Protein AF-A0A955ZBT9-F1 (afdb_monomer_lite)

Radius of gyration: 30.95 Å; chains: 1; bounding box: 68×54×122 Å

Sequence (240 aa):
MKRAGARRLRCALGLALTLAAGLSCGAPPKPAAPEPPLTPLHLEPACSLAPSAKLEWLVDARPRAIAQTPELVPAIAMLVSEDRFRAHASAHGGVDLRQVQDLCVARYAESTLVVAHTPVDPRKIEEAFATRASNVEGRAVDVPNPPVLRMWGDVHGTREQIVVFGRDAVAMEQGRFGVLRASQAFALGKLKRAAPALRGRALAGVVERLGEAPLRVLAPGPFEGEAAKGLGGLLGASTA

pLDDT: mean 85.8, std 17.89, range [35.53, 98.75]

Foldseek 3Di:
DDDDDDDDDDDDPDPPDDDPPPDDPDDDPDPDDPDPDAQAFDPPPVLQLFFQPQWFKKKKAQLLVQCPPPVCVVVVCVVAPPVNQVVVCQLQLRDRSNQFRMWMWIDGPFKIKIKTFHFGDPVSRVVSCVVQAPDWPDKDQPDVHLTWIKTWHHGPNWTKIKTDDRRGMIMMMTGDDDRVVSSVCSRSVNCVPTGRNCCDPQNVVVCVVVDDDNIDMDGRDDQDDVSCVPPVVVVVVVVD

Secondary structure (DSSP, 8-state):
----------------S--------PPPPPPPPPPPPPPP----SGGGSSBSTTEEEEEEE-HHHHHT-GGGHHHHHHHS-HHHHHHHHHHTTT--TTT-SEEEEEEETTEEEEEEES---HHHHHHHHHHHEEEEEEEEEEEETTEEEEEEEEETTEEEEEEEETTTEEEEEEESTTHHHHHHHHHTT--TTSPBGGGSTTTHHHHHHH-S-SEEEE--S---THHIIIIIHHHHHH--

Structure (mmCIF, N/CA/C/O backbone):
data_AF-A0A955ZBT9-F1
#
_entry.id   AF-A0A955ZBT9-F1
#
loop_
_atom_site.group_PDB
_atom_site.id
_atom_site.type_symbol
_atom_site.label_atom_id
_atom_site.label_alt_id
_atom_site.label_comp_id
_atom_site.label_asym_id
_atom_site.label_entity_id
_atom_site.label_seq_id
_atom_site.pdbx_PDB_ins_code
_atom_site.Cartn_x
_atom_site.Cartn_y
_atom_site.Cartn_z
_atom_site.occupancy
_atom_site.B_iso_or_equiv
_atom_site.auth_seq_id
_atom_site.auth_comp_id
_atom_site.auth_asym_id
_atom_site.auth_atom_id
_atom_site.pdbx_PDB_model_num
ATOM 1 N N . MET A 1 1 ? 39.509 -10.671 -95.493 1.00 41.69 1 MET A N 1
ATOM 2 C CA . MET A 1 1 ? 40.461 -11.164 -94.465 1.00 41.69 1 MET A CA 1
ATOM 3 C C . MET A 1 1 ? 39.637 -11.576 -93.249 1.00 41.69 1 MET A C 1
ATOM 5 O O . MET A 1 1 ? 38.910 -10.742 -92.745 1.00 41.69 1 MET A O 1
ATOM 9 N N . LYS A 1 2 ? 39.437 -12.888 -93.033 1.00 40.59 2 LYS A N 1
ATOM 10 C CA . LYS A 1 2 ? 40.116 -13.726 -92.007 1.00 40.59 2 LYS A CA 1
ATOM 11 C C . LYS A 1 2 ? 39.711 -13.304 -90.575 1.00 40.59 2 LYS A C 1
ATOM 13 O O . LYS A 1 2 ? 40.028 -12.192 -90.207 1.00 40.59 2 LYS A O 1
ATOM 18 N N . ARG A 1 3 ? 39.092 -14.103 -89.696 1.00 40.72 3 ARG A N 1
ATOM 19 C CA . ARG A 1 3 ? 38.772 -15.542 -89.625 1.00 40.72 3 ARG A CA 1
ATOM 20 C C . ARG A 1 3 ? 37.639 -15.736 -88.601 1.00 40.72 3 ARG A C 1
ATOM 22 O O . ARG A 1 3 ? 37.737 -15.221 -87.494 1.00 40.72 3 ARG A O 1
ATOM 29 N N . ALA A 1 4 ? 36.645 -16.549 -88.947 1.00 46.94 4 ALA A N 1
ATOM 30 C CA . ALA A 1 4 ? 35.876 -17.323 -87.978 1.00 46.94 4 ALA A CA 1
ATOM 31 C C . ALA A 1 4 ? 36.714 -18.542 -87.542 1.00 46.94 4 ALA A C 1
ATOM 33 O O . ALA A 1 4 ? 37.409 -19.139 -88.365 1.00 46.94 4 ALA A O 1
ATOM 34 N N . GLY A 1 5 ? 36.670 -18.900 -86.260 1.00 39.66 5 GLY A N 1
ATOM 35 C CA . GLY A 1 5 ? 37.345 -20.075 -85.701 1.00 39.66 5 GLY A CA 1
ATOM 36 C C . GLY A 1 5 ? 37.083 -20.149 -84.198 1.00 39.66 5 GLY A C 1
ATOM 37 O O . GLY A 1 5 ? 37.571 -19.325 -83.443 1.00 39.66 5 GLY A O 1
ATOM 38 N N . ALA A 1 6 ? 36.137 -20.981 -83.771 1.00 45.47 6 ALA A N 1
ATOM 39 C CA . ALA A 1 6 ? 36.398 -22.354 -83.339 1.00 45.47 6 ALA A CA 1
ATOM 40 C C . ALA A 1 6 ? 37.057 -22.425 -81.951 1.00 45.47 6 ALA A C 1
ATOM 42 O O . ALA A 1 6 ? 38.262 -22.241 -81.827 1.00 45.47 6 ALA A O 1
ATOM 43 N N . ARG A 1 7 ? 36.257 -22.779 -80.935 1.00 48.69 7 ARG A N 1
ATOM 44 C CA . ARG A 1 7 ? 36.526 -23.884 -79.988 1.00 48.69 7 ARG A CA 1
ATOM 45 C C . ARG A 1 7 ? 35.407 -23.981 -78.946 1.00 48.69 7 ARG A C 1
ATOM 47 O O . ARG A 1 7 ? 35.474 -23.426 -77.857 1.00 48.69 7 ARG A O 1
ATOM 54 N N . ARG A 1 8 ? 34.371 -24.739 -79.323 1.00 52.00 8 ARG A N 1
ATOM 55 C CA . ARG A 1 8 ? 33.643 -25.616 -78.395 1.00 52.00 8 ARG A CA 1
ATOM 56 C C . ARG A 1 8 ? 34.621 -26.694 -77.884 1.00 52.00 8 ARG A C 1
ATOM 58 O O . ARG A 1 8 ? 35.613 -26.958 -78.557 1.00 52.00 8 ARG A O 1
ATOM 65 N N . LEU A 1 9 ? 34.281 -27.328 -76.760 1.00 54.06 9 LEU A N 1
ATOM 66 C CA . LEU A 1 9 ? 35.010 -28.387 -76.033 1.00 54.06 9 LEU A CA 1
ATOM 67 C C . LEU A 1 9 ? 36.129 -27.919 -75.089 1.00 54.06 9 LEU A C 1
ATOM 69 O O . LEU A 1 9 ? 37.310 -28.004 -75.412 1.00 54.06 9 LEU A O 1
ATOM 73 N N . ARG A 1 10 ? 35.737 -27.563 -73.861 1.00 45.41 10 ARG A N 1
ATOM 74 C CA . ARG A 1 10 ? 36.382 -28.040 -72.622 1.00 45.41 10 ARG A CA 1
ATOM 75 C C . ARG A 1 10 ? 35.256 -28.318 -71.618 1.00 45.41 10 ARG A C 1
ATOM 77 O O . ARG A 1 10 ? 34.597 -27.391 -71.172 1.00 45.41 10 ARG A O 1
ATOM 84 N N . CYS A 1 11 ? 34.816 -29.577 -71.547 1.00 42.66 11 CYS A N 1
ATOM 85 C CA . CYS A 1 11 ? 35.004 -30.428 -70.361 1.00 42.66 11 CYS A CA 1
ATOM 86 C C . CYS A 1 11 ? 34.495 -29.707 -69.098 1.00 42.66 11 CYS A C 1
ATOM 88 O O . CYS A 1 11 ? 35.254 -28.988 -68.468 1.00 42.66 11 CYS A O 1
ATOM 90 N N . ALA A 1 12 ? 33.207 -29.730 -68.744 1.00 48.34 12 ALA A N 1
ATOM 91 C CA . ALA A 1 12 ? 32.424 -30.921 -68.393 1.00 48.34 12 ALA A CA 1
ATOM 92 C C . ALA A 1 12 ? 33.210 -31.900 -67.500 1.00 48.34 12 ALA A C 1
ATOM 94 O O . ALA A 1 12 ? 33.328 -33.070 -67.833 1.00 48.34 12 ALA A O 1
ATOM 95 N N . LEU A 1 13 ? 33.800 -31.409 -66.405 1.00 51.66 13 LEU A N 1
ATOM 96 C CA . LEU A 1 13 ? 34.208 -32.227 -65.259 1.00 51.66 13 LEU A CA 1
ATOM 97 C C . LEU A 1 13 ? 34.432 -31.305 -64.047 1.00 51.66 13 LEU A C 1
ATOM 99 O O . LEU A 1 13 ? 35.476 -30.677 -63.912 1.00 51.66 13 LEU A O 1
ATOM 103 N N . GLY A 1 14 ? 33.417 -31.152 -63.202 1.00 45.62 14 GLY A N 1
ATOM 104 C CA . GLY A 1 14 ? 33.514 -30.315 -62.000 1.00 45.62 14 GLY A CA 1
ATOM 105 C C . GLY A 1 14 ? 32.206 -30.189 -61.226 1.00 45.62 14 GLY A C 1
ATOM 106 O O . GLY A 1 14 ? 31.972 -29.168 -60.593 1.00 45.62 14 GLY A O 1
ATOM 107 N N . LEU A 1 15 ? 31.326 -31.191 -61.321 1.00 47.75 15 LEU A N 1
ATOM 108 C CA . LEU A 1 15 ? 30.018 -31.198 -60.666 1.00 47.75 15 LEU A CA 1
ATOM 109 C C . LEU A 1 15 ? 29.836 -32.499 -59.879 1.00 47.75 15 LEU A C 1
ATOM 111 O O . LEU A 1 15 ? 28.958 -33.301 -60.168 1.00 47.75 15 LEU A O 1
ATOM 115 N N . ALA A 1 16 ? 30.738 -32.752 -58.936 1.00 49.88 16 ALA A N 1
ATOM 116 C CA . ALA A 1 16 ? 30.622 -33.870 -58.007 1.00 49.88 16 ALA A CA 1
ATOM 117 C C . ALA A 1 16 ? 31.538 -33.639 -56.802 1.00 49.88 16 ALA A C 1
ATOM 119 O O . ALA A 1 16 ? 32.571 -34.286 -56.729 1.00 49.88 16 ALA A O 1
ATOM 120 N N . LEU A 1 17 ? 31.213 -32.698 -55.899 1.00 49.00 17 LEU A N 1
ATOM 121 C CA . LEU A 1 17 ? 31.710 -32.748 -54.509 1.00 49.00 17 LEU A CA 1
ATOM 122 C C . LEU A 1 17 ? 31.038 -31.742 -53.539 1.00 49.00 17 LEU A C 1
ATOM 124 O O . LEU A 1 17 ? 31.721 -31.086 -52.765 1.00 49.00 17 LEU A O 1
ATOM 128 N N . THR A 1 18 ? 29.709 -31.590 -53.530 1.00 51.72 18 THR A N 1
ATOM 129 C CA . THR A 1 18 ? 29.026 -30.760 -52.503 1.00 51.72 18 THR A CA 1
ATOM 130 C C . THR A 1 18 ? 27.660 -31.321 -52.083 1.00 51.72 18 THR A C 1
ATOM 132 O O . THR A 1 18 ? 26.683 -30.593 -51.961 1.00 51.72 18 THR A O 1
ATOM 135 N N . LEU A 1 19 ? 27.571 -32.634 -51.839 1.00 49.06 19 LEU A N 1
ATOM 136 C CA . LEU A 1 19 ? 26.363 -33.272 -51.283 1.00 49.06 19 LEU A CA 1
ATOM 137 C C . LEU A 1 19 ? 26.692 -34.279 -50.163 1.00 49.06 19 LEU A C 1
ATOM 139 O O . LEU A 1 19 ? 26.207 -35.403 -50.147 1.00 49.06 19 LEU A O 1
ATOM 143 N N . ALA A 1 20 ? 27.541 -33.879 -49.212 1.00 50.19 20 ALA A N 1
ATOM 144 C CA . ALA A 1 20 ? 27.867 -34.691 -48.032 1.00 50.19 20 ALA A CA 1
ATOM 145 C C . ALA A 1 20 ? 28.031 -33.850 -46.748 1.00 50.19 20 ALA A C 1
ATOM 147 O O . ALA A 1 20 ? 28.947 -34.072 -45.966 1.00 50.19 20 ALA A O 1
ATOM 148 N N . ALA A 1 21 ? 27.145 -32.874 -46.520 1.00 51.41 21 ALA A N 1
ATOM 149 C CA . ALA A 1 21 ? 27.106 -32.086 -45.276 1.00 51.41 21 ALA A CA 1
ATOM 150 C C . ALA A 1 21 ? 25.746 -32.186 -44.556 1.00 51.41 21 ALA A C 1
ATOM 152 O O . ALA A 1 21 ? 25.282 -31.227 -43.950 1.00 51.41 21 ALA A O 1
ATOM 153 N N . GLY A 1 22 ? 25.078 -33.339 -44.661 1.00 50.94 22 GLY A N 1
ATOM 154 C CA . GLY A 1 22 ? 23.688 -33.517 -44.232 1.00 50.94 22 GLY A CA 1
ATOM 155 C C . GLY A 1 22 ? 23.447 -34.661 -43.252 1.00 50.94 22 GLY A C 1
ATOM 156 O O . GLY A 1 22 ? 22.381 -35.250 -43.310 1.00 50.94 22 GLY A O 1
ATOM 157 N N . LEU A 1 23 ? 24.407 -35.017 -42.393 1.00 50.28 23 LEU A N 1
ATOM 158 C CA . LEU A 1 23 ? 24.198 -35.979 -41.297 1.00 50.28 23 LEU A CA 1
ATOM 159 C C . LEU A 1 23 ? 25.003 -35.553 -40.060 1.00 50.28 23 LEU A C 1
ATOM 161 O O . LEU A 1 23 ? 25.851 -36.282 -39.555 1.00 50.28 23 LEU A O 1
ATOM 165 N N . SER A 1 24 ? 24.762 -34.331 -39.579 1.00 46.91 24 SER A N 1
ATOM 166 C CA . SER A 1 24 ? 25.116 -33.996 -38.199 1.00 46.91 24 SER A CA 1
ATOM 167 C C . SER A 1 24 ? 24.035 -34.590 -37.303 1.00 46.91 24 SER A C 1
ATOM 169 O O . SER A 1 24 ? 22.897 -34.117 -37.304 1.00 46.91 24 SER A O 1
ATOM 171 N N . CYS A 1 25 ? 24.377 -35.659 -36.581 1.00 56.28 25 CYS A N 1
ATOM 172 C CA . CYS A 1 25 ? 23.603 -36.150 -35.446 1.00 56.28 25 CYS A CA 1
ATOM 173 C C . CYS A 1 25 ? 23.527 -35.037 -34.395 1.00 56.28 25 CYS A C 1
ATOM 175 O O . CYS A 1 25 ? 24.378 -34.935 -33.513 1.00 56.28 25 CYS A O 1
ATOM 177 N N . GLY A 1 26 ? 22.514 -34.179 -34.509 1.00 55.84 26 GLY A N 1
ATOM 178 C CA . GLY A 1 26 ? 22.142 -33.260 -33.447 1.00 55.84 26 GLY A CA 1
ATOM 179 C C . GLY A 1 26 ? 21.756 -34.084 -32.227 1.00 55.84 26 GLY A C 1
ATOM 180 O O . GLY A 1 26 ? 20.808 -34.868 -32.285 1.00 55.84 26 GLY A O 1
ATOM 181 N N . ALA A 1 27 ? 22.518 -33.941 -31.143 1.00 69.69 27 ALA A N 1
ATOM 182 C CA . ALA A 1 27 ? 22.150 -34.505 -29.855 1.00 69.69 27 ALA A CA 1
ATOM 183 C C . ALA A 1 27 ? 20.697 -34.105 -29.529 1.00 69.69 27 ALA A C 1
ATOM 185 O O . ALA A 1 27 ? 20.313 -32.964 -29.813 1.00 69.69 27 ALA A O 1
ATOM 186 N N . PRO A 1 28 ? 19.883 -35.016 -28.964 1.00 71.06 28 PRO A N 1
ATOM 187 C CA . PRO A 1 28 ? 18.515 -34.689 -28.592 1.00 71.06 28 PRO A CA 1
ATOM 188 C C . PRO A 1 28 ? 18.518 -33.438 -27.702 1.00 71.06 28 PRO A C 1
ATOM 190 O O . PRO A 1 28 ? 19.417 -33.302 -26.861 1.00 71.06 28 PRO A O 1
ATOM 193 N N . PRO A 1 29 ? 17.563 -32.506 -27.895 1.00 71.25 29 PRO A N 1
ATOM 194 C CA . PRO A 1 29 ? 17.506 -31.281 -27.115 1.00 71.25 29 PRO A CA 1
ATOM 195 C C . PRO A 1 29 ? 17.534 -31.648 -25.635 1.00 71.25 29 PRO A C 1
ATOM 197 O O . PRO A 1 29 ? 16.717 -32.443 -25.163 1.00 71.25 29 PRO A O 1
ATOM 200 N N . LYS A 1 30 ? 18.532 -31.113 -24.922 1.00 76.06 30 LYS A N 1
ATOM 201 C CA . LYS A 1 30 ? 18.690 -31.337 -23.487 1.00 76.06 30 LYS A CA 1
ATOM 202 C C . LYS A 1 30 ? 17.354 -30.982 -22.821 1.00 76.06 30 LYS A C 1
ATOM 204 O O . LYS A 1 30 ? 16.862 -29.881 -23.082 1.00 76.06 30 LYS A O 1
ATOM 209 N N . PRO A 1 31 ? 16.764 -31.877 -22.005 1.00 75.25 31 PRO A N 1
ATOM 210 C CA . PRO A 1 31 ? 15.520 -31.583 -21.310 1.00 75.25 31 PRO A CA 1
ATOM 211 C C . PRO A 1 31 ? 15.646 -30.238 -20.601 1.00 75.25 31 PRO A C 1
ATOM 213 O O . PRO A 1 31 ? 16.667 -29.985 -19.950 1.00 75.25 31 PRO A O 1
ATOM 216 N N . ALA A 1 32 ? 14.648 -29.367 -20.781 1.00 76.19 32 ALA A N 1
ATOM 217 C CA . ALA A 1 32 ? 14.606 -28.087 -20.090 1.00 76.19 32 ALA A CA 1
ATOM 218 C C . ALA A 1 32 ? 14.809 -28.343 -18.592 1.00 76.19 32 ALA A C 1
ATOM 220 O O . ALA A 1 32 ? 14.202 -29.257 -18.026 1.00 76.19 32 ALA A O 1
ATOM 221 N N . ALA A 1 33 ? 15.722 -27.591 -17.975 1.00 78.25 33 ALA A N 1
ATOM 222 C CA . ALA A 1 33 ? 15.949 -27.711 -16.544 1.00 78.25 33 ALA A CA 1
ATOM 223 C C . ALA A 1 33 ? 14.617 -27.467 -15.812 1.00 78.25 33 ALA A C 1
ATOM 225 O O . ALA A 1 33 ? 13.867 -26.581 -16.233 1.00 78.25 33 ALA A O 1
ATOM 226 N N . PRO A 1 34 ? 14.304 -28.243 -14.760 1.00 78.06 34 PRO A N 1
ATOM 227 C CA . PRO A 1 34 ? 13.082 -28.041 -13.996 1.00 78.06 34 PRO A CA 1
ATOM 228 C C . PRO A 1 34 ? 13.029 -26.599 -13.487 1.00 78.06 34 PRO A C 1
ATOM 230 O O . PRO A 1 34 ? 14.045 -26.057 -13.040 1.00 78.06 34 PRO A O 1
ATOM 233 N N . GLU A 1 35 ? 11.857 -25.973 -13.595 1.00 76.75 35 GLU A N 1
ATOM 234 C CA . GLU A 1 35 ? 11.671 -24.597 -13.145 1.00 76.75 35 GLU A CA 1
ATOM 235 C C . GLU A 1 35 ? 12.038 -24.470 -11.655 1.00 76.75 35 GLU A C 1
ATOM 237 O O . GLU A 1 35 ? 11.713 -25.364 -10.863 1.00 76.75 35 GLU A O 1
ATOM 242 N N . PRO A 1 36 ? 12.726 -23.386 -11.246 1.00 79.69 36 PRO A N 1
ATOM 243 C CA . PRO A 1 36 ? 13.051 -23.162 -9.845 1.00 79.69 36 PRO A CA 1
ATOM 244 C C . PRO A 1 36 ? 11.779 -23.163 -8.989 1.00 79.69 36 PRO A C 1
ATOM 246 O O . PRO A 1 36 ? 10.768 -22.596 -9.416 1.00 79.69 36 PRO A O 1
ATOM 249 N N . PRO A 1 37 ? 11.819 -23.736 -7.773 1.00 82.69 37 PRO A N 1
ATOM 250 C CA . PRO A 1 37 ? 10.657 -23.766 -6.900 1.00 82.69 37 PRO A CA 1
ATOM 251 C C . PRO A 1 37 ? 10.174 -22.348 -6.583 1.00 82.69 37 PRO A C 1
ATOM 253 O O . PRO A 1 37 ? 10.971 -21.417 -6.432 1.00 82.69 37 PRO A O 1
ATOM 256 N N . LEU A 1 38 ? 8.855 -22.198 -6.466 1.00 86.94 38 LEU A N 1
ATOM 257 C CA . LEU A 1 38 ? 8.220 -20.938 -6.095 1.00 86.94 38 LEU A CA 1
ATOM 258 C C . LEU A 1 38 ? 8.697 -20.494 -4.709 1.00 86.94 38 LEU A C 1
ATOM 260 O O . LEU A 1 38 ? 8.628 -21.259 -3.746 1.00 86.94 38 LEU A O 1
ATOM 264 N N . THR A 1 39 ? 9.145 -19.244 -4.598 1.00 88.50 39 THR A N 1
ATOM 265 C CA . THR A 1 39 ? 9.393 -18.621 -3.292 1.00 88.50 39 THR A CA 1
ATOM 266 C C . THR A 1 39 ? 8.046 -18.280 -2.647 1.00 88.50 39 THR A C 1
ATOM 268 O O . THR A 1 39 ? 7.292 -17.508 -3.237 1.00 88.50 39 THR A O 1
ATOM 271 N N . PRO A 1 40 ? 7.712 -18.806 -1.455 1.00 91.75 40 PRO A N 1
ATOM 272 C CA . PRO A 1 40 ? 6.445 -18.484 -0.807 1.00 91.75 40 PRO A CA 1
ATOM 273 C C . PRO A 1 40 ? 6.318 -16.983 -0.519 1.00 91.75 40 PRO A C 1
ATOM 275 O O . PRO A 1 40 ? 7.267 -16.362 -0.032 1.00 91.75 40 PRO A O 1
ATOM 278 N N . LEU A 1 41 ? 5.141 -16.417 -0.798 1.00 95.81 41 LEU A N 1
ATOM 279 C CA . LEU A 1 41 ? 4.790 -15.043 -0.448 1.00 95.81 41 LEU A CA 1
ATOM 280 C C . LEU A 1 41 ? 3.704 -15.035 0.633 1.00 95.81 41 LEU A C 1
ATOM 282 O O . LEU A 1 41 ? 2.668 -15.678 0.495 1.00 95.81 41 LEU A O 1
ATOM 286 N N . HIS A 1 42 ? 3.939 -14.286 1.704 1.00 96.00 42 HIS A N 1
ATOM 287 C CA . HIS A 1 42 ? 3.011 -14.075 2.809 1.00 96.00 42 HIS A CA 1
ATOM 288 C C . HIS A 1 42 ? 2.284 -12.747 2.610 1.00 96.00 42 HIS A C 1
ATOM 290 O O . HIS A 1 42 ? 2.745 -11.721 3.098 1.00 96.00 42 HIS A O 1
ATOM 296 N N . LEU A 1 43 ? 1.199 -12.755 1.837 1.00 96.19 43 LEU A N 1
ATOM 297 C CA . LEU A 1 43 ? 0.500 -11.527 1.431 1.00 96.19 43 LEU A CA 1
ATOM 298 C C . LEU A 1 43 ? -0.718 -11.198 2.301 1.00 96.19 43 LEU A C 1
ATOM 300 O O . LEU A 1 43 ? -1.152 -10.050 2.325 1.00 96.19 43 LEU A O 1
ATOM 304 N N . GLU A 1 44 ? -1.237 -12.183 3.034 1.00 92.38 44 GLU A N 1
ATOM 305 C CA . GLU A 1 44 ? -2.480 -12.050 3.788 1.00 92.38 44 GLU A CA 1
ATOM 306 C C . GLU A 1 44 ? -2.269 -11.910 5.304 1.00 92.3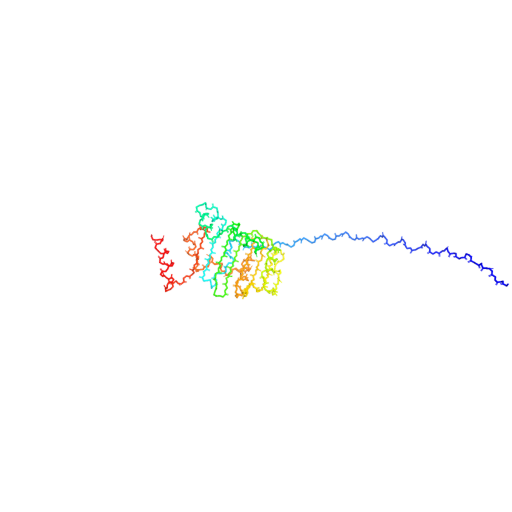8 44 GLU A C 1
ATOM 308 O O . GLU A 1 44 ? -1.457 -12.633 5.900 1.00 92.38 44 GLU A O 1
ATOM 313 N N . PRO A 1 45 ? -3.064 -11.048 5.965 1.00 94.12 45 PRO A N 1
ATOM 314 C CA . PRO A 1 45 ? -3.853 -9.947 5.374 1.00 94.12 45 PRO A CA 1
ATOM 315 C C . PRO A 1 45 ? -2.932 -8.831 4.837 1.00 94.12 45 PRO A C 1
ATOM 317 O O . PRO A 1 45 ? -1.787 -8.755 5.284 1.00 94.12 45 PRO A O 1
ATOM 320 N N . ALA A 1 46 ? -3.397 -7.902 3.989 1.00 97.50 46 ALA A N 1
ATOM 321 C CA . ALA A 1 46 ? -2.574 -6.784 3.487 1.00 97.50 46 ALA A CA 1
ATOM 322 C C . ALA A 1 46 ? -1.845 -6.019 4.603 1.00 97.50 46 ALA A C 1
ATOM 324 O O . ALA A 1 46 ? -0.662 -5.694 4.477 1.00 97.50 46 ALA A O 1
ATOM 325 N N . CYS A 1 47 ? -2.505 -5.776 5.741 1.00 97.31 47 CYS A N 1
ATOM 326 C CA . CYS A 1 47 ? -1.878 -5.090 6.874 1.00 97.31 47 CYS A CA 1
ATOM 327 C C . CYS A 1 47 ? -0.805 -5.905 7.613 1.00 97.31 47 CYS A C 1
ATOM 329 O O . CYS A 1 47 ? -0.113 -5.365 8.479 1.00 97.31 47 CYS A O 1
ATOM 331 N N . SER A 1 48 ? -0.595 -7.174 7.252 1.00 96.44 48 SER A N 1
ATOM 332 C CA . SER A 1 48 ? 0.582 -7.942 7.671 1.00 96.44 48 SER A CA 1
ATOM 333 C C . SER A 1 48 ? 1.876 -7.468 6.992 1.00 96.44 48 SER A C 1
ATOM 335 O O . SER A 1 48 ? 2.968 -7.740 7.493 1.00 96.44 48 SER A O 1
ATOM 337 N N . LEU A 1 49 ? 1.765 -6.718 5.891 1.00 97.94 49 LEU A N 1
ATOM 338 C CA . LEU A 1 49 ? 2.905 -6.141 5.181 1.00 97.94 49 LEU A CA 1
ATOM 339 C C . LEU A 1 49 ? 3.301 -4.758 5.717 1.00 97.94 49 LEU A C 1
ATOM 341 O O . LEU A 1 49 ? 4.392 -4.273 5.418 1.00 97.94 49 LEU A O 1
ATOM 345 N N . ALA A 1 50 ? 2.457 -4.104 6.514 1.00 97.94 50 ALA A N 1
ATOM 346 C CA . ALA A 1 50 ? 2.792 -2.820 7.121 1.00 97.94 50 ALA A CA 1
ATOM 347 C C . ALA A 1 50 ? 3.710 -3.032 8.342 1.00 97.94 50 ALA A C 1
ATOM 349 O O . ALA A 1 50 ? 3.334 -3.766 9.260 1.00 97.94 50 ALA A O 1
ATOM 350 N N . PRO A 1 51 ? 4.903 -2.413 8.419 1.00 97.31 51 PRO A N 1
ATOM 351 C CA . PRO A 1 51 ? 5.724 -2.469 9.627 1.00 97.31 51 PRO A CA 1
ATOM 352 C C . PRO A 1 51 ? 5.061 -1.733 10.795 1.00 97.31 51 PRO A C 1
ATOM 354 O O . PRO A 1 51 ? 4.514 -0.644 10.625 1.00 97.31 51 PRO A O 1
ATOM 357 N N . SER A 1 52 ? 5.182 -2.283 12.009 1.00 96.00 52 SER A N 1
ATOM 358 C CA . SER A 1 52 ? 4.700 -1.613 13.226 1.00 96.00 52 SER A CA 1
ATOM 359 C C . SER A 1 52 ? 5.576 -0.436 13.667 1.00 96.00 52 SER A C 1
ATOM 361 O O . SER A 1 52 ? 5.147 0.404 14.455 1.00 96.00 52 SER A O 1
ATOM 363 N N . ALA A 1 53 ? 6.840 -0.406 13.240 1.00 93.00 53 ALA A N 1
ATOM 364 C CA . ALA A 1 53 ? 7.797 0.601 13.677 1.00 93.00 53 ALA A CA 1
ATOM 365 C C . ALA A 1 53 ? 7.431 1.980 13.110 1.00 93.00 53 ALA A C 1
ATOM 367 O O . ALA A 1 53 ? 7.300 2.125 11.898 1.00 93.00 53 ALA A O 1
ATOM 368 N N . LYS A 1 54 ? 7.335 2.987 13.990 1.00 93.12 54 LYS A N 1
ATOM 369 C CA . LYS A 1 54 ? 7.025 4.390 13.647 1.00 93.12 54 LYS A CA 1
ATOM 370 C C . LYS A 1 54 ? 5.683 4.601 12.929 1.00 93.12 54 LYS A C 1
ATOM 372 O O . LYS A 1 54 ? 5.526 5.590 12.220 1.00 93.12 54 LYS A O 1
ATOM 377 N N . LEU A 1 55 ? 4.746 3.669 13.084 1.00 95.56 55 LEU A N 1
ATOM 378 C CA . LEU A 1 55 ? 3.393 3.817 12.563 1.00 95.56 55 LEU A CA 1
ATOM 379 C C . LEU A 1 55 ? 2.693 4.998 13.256 1.00 95.56 55 LEU A C 1
ATOM 381 O O . LEU A 1 55 ? 2.729 5.076 14.480 1.00 95.56 55 LEU A O 1
ATOM 385 N N . GLU A 1 56 ? 2.053 5.880 12.489 1.00 94.81 56 GLU A N 1
ATOM 386 C CA . GLU A 1 56 ? 1.263 7.010 13.010 1.00 94.81 56 GLU A CA 1
ATOM 387 C C . GLU A 1 56 ? -0.232 6.695 13.034 1.00 94.81 56 GLU A C 1
ATOM 389 O O . GLU A 1 56 ? -0.922 6.989 14.004 1.00 94.81 56 GLU A O 1
ATOM 394 N N . TRP A 1 57 ? -0.734 6.076 11.968 1.00 95.75 57 TRP A N 1
ATOM 395 C CA . TRP A 1 57 ? -2.080 5.518 11.900 1.00 95.75 57 TRP A CA 1
ATOM 396 C C . TRP A 1 57 ? -2.159 4.461 10.803 1.00 95.75 57 TRP A C 1
ATOM 398 O O . TRP A 1 57 ? -1.304 4.384 9.917 1.00 95.75 57 TRP A O 1
ATOM 408 N N . LEU A 1 58 ? -3.191 3.630 10.874 1.00 97.12 58 LEU A N 1
ATOM 409 C CA . LEU A 1 58 ? -3.455 2.548 9.945 1.00 97.12 58 LEU A CA 1
ATOM 410 C C . LEU A 1 58 ? -4.957 2.386 9.719 1.00 97.12 58 LEU A C 1
ATOM 412 O O . LEU A 1 58 ? -5.742 2.399 10.662 1.00 97.12 58 LEU A O 1
ATOM 416 N N . VAL A 1 59 ? -5.340 2.192 8.467 1.00 97.88 59 VAL A N 1
ATOM 417 C CA . VAL A 1 59 ? -6.666 1.752 8.047 1.00 97.88 59 VAL A CA 1
ATOM 418 C C . VAL A 1 59 ? -6.522 0.329 7.532 1.00 97.88 59 VAL A C 1
ATOM 420 O O . VAL A 1 59 ? -5.729 0.071 6.628 1.00 97.88 59 VAL A O 1
ATOM 423 N N . ASP A 1 60 ? -7.293 -0.577 8.114 1.00 97.50 60 ASP A N 1
ATOM 424 C CA . ASP A 1 60 ? -7.451 -1.954 7.666 1.00 97.50 60 ASP A CA 1
ATOM 425 C C . ASP A 1 60 ? -8.888 -2.133 7.191 1.00 97.50 60 ASP A C 1
ATOM 427 O O . ASP A 1 60 ? -9.833 -1.954 7.961 1.00 97.50 60 ASP A O 1
ATOM 431 N N . ALA A 1 61 ? -9.062 -2.417 5.908 1.00 97.25 61 ALA A N 1
ATOM 432 C CA . ALA A 1 61 ? -10.367 -2.477 5.277 1.00 97.25 61 ALA A CA 1
ATOM 433 C C . ALA A 1 61 ? -10.521 -3.752 4.454 1.00 97.25 61 ALA A C 1
ATOM 435 O O . ALA A 1 61 ? -9.568 -4.268 3.878 1.00 97.25 61 ALA A O 1
ATOM 436 N N . ARG A 1 62 ? -11.764 -4.211 4.321 1.00 97.06 62 ARG A N 1
ATOM 437 C CA . ARG A 1 62 ? -12.192 -5.269 3.401 1.00 97.06 62 ARG A CA 1
ATOM 438 C C . ARG A 1 62 ? -13.188 -4.678 2.412 1.00 97.06 62 ARG A C 1
ATOM 440 O O . ARG A 1 62 ? -14.394 -4.860 2.594 1.00 97.06 62 ARG A O 1
ATOM 447 N N . PRO A 1 63 ? -12.724 -3.931 1.392 1.00 95.44 63 PRO A N 1
ATOM 448 C CA . PRO A 1 63 ? -13.607 -3.181 0.504 1.00 95.44 63 PRO A CA 1
ATOM 449 C C . PRO A 1 63 ? -14.716 -4.029 -0.116 1.00 95.44 63 PRO A C 1
ATOM 451 O O . PRO A 1 63 ? -15.869 -3.606 -0.126 1.00 95.44 63 PRO A O 1
ATOM 454 N N . ARG A 1 64 ? -14.401 -5.258 -0.545 1.00 94.31 64 ARG A N 1
ATOM 455 C CA . ARG A 1 64 ? -15.402 -6.193 -1.067 1.00 94.31 64 ARG A CA 1
ATOM 456 C C . ARG A 1 64 ? -16.494 -6.531 -0.048 1.00 94.31 64 ARG A C 1
ATOM 458 O O . ARG A 1 64 ? -17.661 -6.563 -0.419 1.00 94.31 64 ARG A O 1
ATOM 465 N N . ALA A 1 65 ? -16.137 -6.752 1.217 1.00 93.50 65 ALA A N 1
ATOM 466 C CA . ALA A 1 65 ? -17.111 -7.022 2.276 1.00 93.50 65 ALA A CA 1
ATOM 467 C C . ALA A 1 65 ? -17.978 -5.786 2.567 1.00 93.50 65 ALA A C 1
ATOM 469 O O . ALA A 1 65 ? -19.187 -5.913 2.705 1.00 93.50 65 ALA A O 1
ATOM 470 N N . ILE A 1 66 ? -17.379 -4.588 2.584 1.00 93.00 66 ILE A N 1
ATOM 471 C CA . ILE A 1 66 ? -18.106 -3.316 2.744 1.00 93.00 66 ILE A CA 1
ATOM 472 C C . ILE A 1 66 ? -19.109 -3.115 1.595 1.00 93.00 66 ILE A C 1
ATOM 474 O O . ILE A 1 66 ? -20.262 -2.767 1.833 1.00 93.00 66 ILE A O 1
ATOM 478 N N . ALA A 1 67 ? -18.683 -3.356 0.352 1.00 89.75 67 ALA A N 1
ATOM 479 C CA . ALA A 1 67 ? -19.516 -3.201 -0.841 1.00 89.75 67 ALA A CA 1
ATOM 480 C C . ALA A 1 67 ? -20.658 -4.231 -0.926 1.00 89.75 67 ALA A C 1
ATOM 482 O O . ALA A 1 67 ? -21.625 -4.015 -1.652 1.00 89.75 67 ALA A O 1
ATOM 483 N N . GLN A 1 68 ? -20.549 -5.345 -0.199 1.00 90.38 68 GLN A N 1
ATOM 484 C CA . GLN A 1 68 ? -21.580 -6.378 -0.112 1.00 90.38 68 GLN A CA 1
ATOM 485 C C . GLN A 1 68 ? -22.644 -6.088 0.956 1.00 90.38 68 GLN A C 1
ATOM 487 O O . GLN A 1 68 ? -23.629 -6.819 1.005 1.00 90.38 68 GLN A O 1
ATOM 492 N N . THR A 1 69 ? -22.482 -5.037 1.768 1.00 92.38 69 THR A N 1
ATOM 493 C CA . THR A 1 69 ? -23.463 -4.602 2.773 1.00 92.38 69 THR A CA 1
ATOM 494 C C . THR A 1 69 ? -24.493 -3.663 2.132 1.00 92.38 69 THR A C 1
ATOM 496 O O . THR A 1 69 ? -24.161 -2.499 1.875 1.00 92.38 69 THR A O 1
ATOM 499 N N . PRO A 1 70 ? -25.736 -4.111 1.858 1.00 89.62 70 PRO A N 1
ATOM 500 C CA . PRO A 1 70 ? -26.708 -3.328 1.090 1.00 89.62 70 PRO A CA 1
ATOM 501 C C . PRO A 1 70 ? -27.028 -1.964 1.710 1.00 89.62 70 PRO A C 1
ATOM 503 O O . PRO A 1 70 ? -27.235 -0.989 0.989 1.00 89.62 70 PRO A O 1
ATOM 506 N N . GLU A 1 71 ? -27.006 -1.869 3.040 1.00 91.31 71 GLU A N 1
ATOM 507 C CA . GLU A 1 71 ? -27.289 -0.649 3.798 1.00 91.31 71 GLU A CA 1
ATOM 508 C C . GLU A 1 71 ? -26.223 0.438 3.590 1.00 91.31 71 GLU A C 1
ATOM 510 O O . GLU A 1 71 ? -26.511 1.626 3.734 1.00 91.31 71 GLU A O 1
ATOM 515 N N . LEU A 1 72 ? -24.993 0.053 3.228 1.00 88.50 72 LEU A N 1
ATOM 516 C CA . LEU A 1 72 ? -23.890 0.989 3.003 1.00 88.50 72 LEU A CA 1
ATOM 517 C C . LEU A 1 72 ? -23.815 1.480 1.555 1.00 88.50 72 LEU A C 1
ATOM 519 O O . LEU A 1 72 ? -23.211 2.523 1.306 1.00 88.50 72 LEU A O 1
ATOM 523 N N . VAL A 1 73 ? -24.440 0.779 0.604 1.00 86.62 73 VAL A N 1
ATOM 524 C CA . VAL A 1 73 ? -24.359 1.106 -0.830 1.00 86.62 73 VAL A CA 1
ATOM 525 C C . VAL A 1 73 ? -24.772 2.558 -1.127 1.00 86.62 73 VAL A C 1
ATOM 527 O O . VAL A 1 73 ? -23.997 3.246 -1.798 1.00 86.62 73 VAL A O 1
ATOM 530 N N . PRO A 1 74 ? -25.904 3.091 -0.610 1.00 87.81 74 PRO A N 1
ATOM 531 C CA . PRO A 1 74 ? -26.282 4.482 -0.868 1.00 87.81 74 PRO A CA 1
ATOM 532 C C . PRO A 1 74 ? -25.271 5.484 -0.299 1.00 87.81 74 PRO A C 1
ATOM 534 O O . PRO A 1 74 ? -24.913 6.450 -0.970 1.00 87.81 74 PRO A O 1
ATOM 537 N N . ALA A 1 75 ? -24.763 5.235 0.913 1.00 89.62 75 ALA A N 1
ATOM 538 C CA . ALA A 1 75 ? -23.791 6.109 1.566 1.00 89.62 75 ALA A CA 1
ATOM 539 C C . ALA A 1 75 ? -22.442 6.124 0.825 1.00 89.62 75 ALA A C 1
ATOM 541 O O . ALA A 1 75 ? -21.846 7.184 0.640 1.00 89.62 75 ALA A O 1
ATOM 542 N N . ILE A 1 76 ? -21.982 4.967 0.340 1.00 87.81 76 ILE A N 1
ATOM 543 C CA . ILE A 1 76 ? -20.760 4.859 -0.469 1.00 87.81 76 ILE A CA 1
ATOM 544 C C . ILE A 1 76 ? -20.932 5.612 -1.790 1.00 87.81 76 ILE A C 1
ATOM 546 O O . ILE A 1 76 ? -20.052 6.389 -2.159 1.00 87.81 76 ILE A O 1
ATOM 550 N N . ALA A 1 77 ? -22.073 5.445 -2.465 1.00 87.25 77 ALA A N 1
ATOM 551 C CA . ALA A 1 77 ? -22.362 6.116 -3.732 1.00 87.25 77 ALA A CA 1
ATOM 552 C C . ALA A 1 77 ? -22.413 7.651 -3.602 1.00 87.25 77 ALA A C 1
ATOM 554 O O . ALA A 1 77 ? -22.071 8.357 -4.553 1.00 87.25 77 ALA A O 1
ATOM 555 N N . MET A 1 78 ? -22.789 8.178 -2.428 1.00 90.19 78 MET A N 1
ATOM 556 C CA . MET A 1 78 ? -22.726 9.617 -2.134 1.00 90.19 78 MET A CA 1
ATOM 557 C C . MET A 1 78 ? -21.289 10.142 -2.003 1.00 90.19 78 MET A C 1
ATOM 559 O O . MET A 1 78 ? -21.028 11.297 -2.336 1.00 90.19 78 MET A O 1
ATOM 563 N N . LEU A 1 79 ? -20.355 9.320 -1.517 1.00 89.75 79 LEU A N 1
ATOM 564 C CA . LEU A 1 79 ? -18.953 9.707 -1.322 1.00 89.75 79 LEU A CA 1
ATOM 565 C C . LEU A 1 79 ? -18.123 9.522 -2.599 1.00 89.75 79 LEU A C 1
ATOM 567 O O . LEU A 1 79 ? -17.305 10.374 -2.965 1.00 89.75 79 LEU A O 1
ATOM 571 N N . VAL A 1 80 ? -18.326 8.398 -3.285 1.00 91.31 80 VAL A N 1
ATOM 572 C CA . VAL A 1 80 ? -17.566 8.000 -4.469 1.00 91.31 80 VAL A CA 1
ATOM 573 C C . VAL A 1 80 ? -18.532 7.452 -5.512 1.00 91.31 80 VAL A C 1
ATOM 575 O O . VAL A 1 80 ? -19.113 6.384 -5.341 1.00 91.31 80 VAL A O 1
ATOM 578 N N . SER A 1 81 ? -18.687 8.182 -6.617 1.00 91.50 81 SER A N 1
ATOM 579 C CA . SER A 1 81 ? -19.517 7.732 -7.732 1.00 91.50 81 SER A CA 1
ATOM 580 C C . SER A 1 81 ? -18.901 6.532 -8.458 1.00 91.50 81 SER A C 1
ATOM 582 O O . SER A 1 81 ? -17.684 6.329 -8.463 1.00 91.50 81 SER A O 1
ATOM 584 N N . GLU A 1 82 ? -19.743 5.778 -9.161 1.00 91.50 82 GLU A N 1
ATOM 585 C CA . GLU A 1 82 ? -19.328 4.668 -10.029 1.00 91.50 82 GLU A CA 1
ATOM 586 C C . GLU A 1 82 ? -18.265 5.078 -11.062 1.00 91.50 82 GLU A C 1
ATOM 588 O O . GLU A 1 82 ? -17.312 4.339 -11.316 1.00 91.50 82 GLU A O 1
ATOM 593 N N . ASP A 1 83 ? -18.371 6.291 -11.611 1.00 94.75 83 ASP A N 1
ATOM 594 C CA . ASP A 1 83 ? -17.373 6.834 -12.536 1.00 94.75 83 ASP A CA 1
ATOM 595 C C . ASP A 1 83 ? -16.013 7.057 -11.876 1.00 94.75 83 ASP A C 1
ATOM 597 O O . ASP A 1 83 ? -14.987 6.829 -12.512 1.00 94.75 83 ASP A O 1
ATOM 601 N N . ARG A 1 84 ? -15.975 7.442 -10.593 1.00 95.00 84 ARG A N 1
ATOM 602 C CA . ARG A 1 84 ? -14.713 7.594 -9.855 1.00 95.00 84 ARG A CA 1
ATOM 603 C C . ARG A 1 84 ? -14.044 6.249 -9.603 1.00 95.00 84 ARG A C 1
ATOM 605 O O . ARG A 1 84 ? -12.827 6.163 -9.749 1.00 95.00 84 ARG A O 1
ATOM 612 N N . PHE A 1 85 ? -14.808 5.199 -9.296 1.00 94.44 85 PHE A N 1
ATOM 613 C CA . PHE A 1 85 ? -14.254 3.845 -9.191 1.00 94.44 85 PHE A CA 1
ATOM 614 C C . PHE A 1 85 ? -13.681 3.367 -10.527 1.00 94.44 85 PHE A C 1
ATOM 616 O O . PHE A 1 85 ? -12.545 2.894 -10.573 1.00 94.44 85 PHE A O 1
ATOM 623 N N . ARG A 1 86 ? -14.420 3.556 -11.629 1.00 95.75 86 ARG A N 1
ATOM 624 C CA . ARG A 1 86 ? -13.941 3.213 -12.978 1.00 95.75 86 ARG A CA 1
ATOM 625 C C . ARG A 1 86 ? -12.690 3.999 -13.367 1.00 95.75 86 ARG A C 1
ATOM 627 O O . ARG A 1 86 ? -11.729 3.408 -13.856 1.00 95.75 86 ARG A O 1
ATOM 634 N N . ALA A 1 87 ? -12.680 5.308 -13.119 1.00 96.00 87 ALA A N 1
ATOM 635 C CA . ALA A 1 87 ? -11.532 6.164 -13.392 1.00 96.00 87 ALA A CA 1
ATOM 636 C C . ALA A 1 87 ? -10.311 5.744 -12.563 1.00 96.00 87 ALA A C 1
ATOM 638 O O . ALA A 1 87 ? -9.210 5.659 -13.103 1.00 96.00 87 ALA A O 1
ATOM 639 N N . HIS A 1 88 ? -10.503 5.412 -11.281 1.00 96.31 88 HIS A N 1
ATOM 640 C CA . HIS A 1 88 ? -9.433 4.900 -10.429 1.00 96.31 88 HIS A CA 1
ATOM 641 C C . HIS A 1 88 ? -8.855 3.595 -10.983 1.00 96.31 88 HIS A C 1
ATOM 643 O O . HIS A 1 88 ? -7.644 3.518 -11.179 1.00 96.31 88 HIS A O 1
ATOM 649 N N . ALA A 1 89 ? -9.703 2.611 -11.303 1.00 96.81 89 ALA A N 1
ATOM 650 C CA . ALA A 1 89 ? -9.257 1.338 -11.862 1.00 96.81 89 ALA A CA 1
ATOM 651 C C . ALA A 1 89 ? -8.494 1.535 -13.179 1.00 96.81 89 ALA A C 1
ATOM 653 O O . ALA A 1 89 ? -7.415 0.973 -13.354 1.00 96.81 89 ALA A O 1
ATOM 654 N N . SER A 1 90 ? -8.996 2.388 -14.078 1.00 96.44 90 SER A N 1
ATOM 655 C CA . SER A 1 90 ? -8.313 2.711 -15.335 1.00 96.44 90 SER A CA 1
ATOM 656 C C . SER A 1 90 ? -6.948 3.366 -15.109 1.00 96.44 90 SER A C 1
ATOM 658 O O . SER A 1 90 ? -5.992 3.037 -15.805 1.00 96.44 90 SER A O 1
ATOM 660 N N . ALA A 1 91 ? -6.842 4.281 -14.143 1.00 96.06 91 ALA A N 1
ATOM 661 C CA . ALA A 1 91 ? -5.604 4.997 -13.841 1.00 96.06 91 ALA A CA 1
ATOM 662 C C . ALA A 1 91 ? -4.565 4.143 -13.090 1.00 96.06 91 ALA A C 1
ATOM 664 O O . ALA A 1 91 ? -3.388 4.497 -13.077 1.00 96.06 91 ALA A O 1
ATOM 665 N N . HIS A 1 92 ? -4.980 3.031 -12.474 1.00 97.50 92 HIS A N 1
ATOM 666 C CA . HIS A 1 92 ? -4.131 2.173 -11.637 1.00 97.50 92 HIS A CA 1
ATOM 667 C C . HIS A 1 92 ? -4.087 0.730 -12.156 1.00 97.50 92 HIS A C 1
ATOM 669 O O . HIS A 1 92 ? -4.131 -0.223 -11.383 1.00 97.50 92 HIS A O 1
ATOM 675 N N . GLY A 1 93 ? -4.028 0.554 -13.479 1.00 97.25 93 GLY A N 1
ATOM 676 C CA . GLY A 1 93 ? -3.736 -0.740 -14.106 1.00 97.25 93 GLY A CA 1
ATOM 677 C C . GLY A 1 93 ? -4.798 -1.821 -13.884 1.00 97.25 93 GLY A C 1
ATOM 678 O O . GLY A 1 93 ? -4.495 -3.011 -13.937 1.00 97.25 93 GLY A O 1
ATOM 679 N N . GLY A 1 94 ? -6.047 -1.418 -13.649 1.00 96.81 94 GLY A N 1
ATOM 680 C CA . GLY A 1 94 ? -7.190 -2.307 -13.443 1.00 96.81 94 GLY A CA 1
ATOM 681 C C . GLY A 1 94 ? -7.522 -2.609 -11.981 1.00 96.81 94 GLY A C 1
ATOM 682 O O . GLY A 1 94 ? -8.385 -3.449 -11.739 1.00 96.81 94 GLY A O 1
ATOM 683 N N . VAL A 1 95 ? -6.886 -1.945 -11.010 1.00 97.38 95 VAL A N 1
ATOM 684 C CA . VAL A 1 95 ? -7.202 -2.115 -9.580 1.00 97.38 95 VAL A CA 1
ATOM 685 C C . VAL A 1 95 ? -8.563 -1.485 -9.260 1.00 97.38 95 VAL A C 1
ATOM 687 O O . VAL A 1 95 ? -8.669 -0.290 -8.994 1.00 97.38 95 VAL A O 1
ATOM 690 N N . ASP A 1 96 ? -9.628 -2.289 -9.294 1.00 95.44 96 ASP A N 1
ATOM 691 C CA . ASP A 1 96 ? -10.963 -1.880 -8.841 1.00 95.44 96 ASP A CA 1
ATOM 692 C C . ASP A 1 96 ? -11.082 -2.050 -7.323 1.00 95.44 96 ASP A C 1
ATOM 694 O O . ASP A 1 96 ? -11.122 -3.171 -6.811 1.00 95.44 96 ASP A O 1
ATOM 698 N N . LEU A 1 97 ? -11.192 -0.927 -6.607 1.00 94.25 97 LEU A N 1
ATOM 699 C CA . LEU A 1 97 ? -11.297 -0.893 -5.147 1.00 94.25 97 LEU A CA 1
ATOM 700 C C . LEU A 1 97 ? -12.466 -1.719 -4.602 1.00 94.25 97 LEU A C 1
ATOM 702 O O . LEU A 1 97 ? -12.380 -2.195 -3.480 1.00 94.25 97 LEU A O 1
ATOM 706 N N . ARG A 1 98 ? -13.535 -1.942 -5.371 1.00 92.69 98 ARG A N 1
ATOM 707 C CA . ARG A 1 98 ? -14.698 -2.733 -4.925 1.00 92.69 98 ARG A CA 1
ATOM 708 C C . ARG A 1 98 ? -14.433 -4.237 -4.941 1.00 92.69 98 ARG A C 1
ATOM 710 O O . ARG A 1 98 ? -15.139 -4.994 -4.282 1.00 92.69 98 ARG A O 1
ATOM 717 N N . GLN A 1 99 ? -13.431 -4.666 -5.706 1.00 94.31 99 GLN A N 1
ATOM 718 C CA . GLN A 1 99 ? -13.023 -6.067 -5.829 1.00 94.31 99 GLN A CA 1
ATOM 719 C C . GLN A 1 99 ? -11.828 -6.412 -4.934 1.00 94.31 99 GLN A C 1
ATOM 721 O O . GLN A 1 99 ? -11.479 -7.585 -4.811 1.00 94.31 99 GLN A O 1
ATOM 726 N N . VAL A 1 100 ? -11.220 -5.413 -4.283 1.00 97.31 100 VAL A N 1
ATOM 727 C CA . VAL A 1 100 ? -10.105 -5.615 -3.353 1.00 97.31 100 VAL A CA 1
ATOM 728 C C . VAL A 1 100 ? -10.569 -6.443 -2.151 1.00 97.31 100 VAL A C 1
ATOM 730 O O . VAL A 1 100 ? -11.555 -6.103 -1.488 1.00 97.31 100 VAL A O 1
ATOM 733 N N . GLN A 1 101 ? -9.855 -7.541 -1.888 1.00 96.81 101 GLN A N 1
ATOM 734 C CA . GLN A 1 101 ? -10.182 -8.502 -0.831 1.00 96.81 101 GLN A CA 1
ATOM 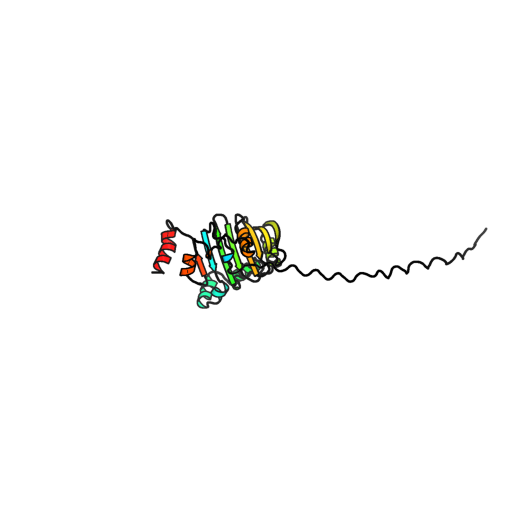735 C C . GLN A 1 101 ? -9.890 -7.902 0.544 1.00 96.81 101 GLN A C 1
ATOM 737 O O . GLN A 1 101 ? -10.768 -7.855 1.407 1.00 96.81 101 GLN A O 1
ATOM 742 N N . ASP A 1 102 ? -8.681 -7.370 0.701 1.00 96.81 102 ASP A N 1
ATOM 743 C CA . ASP A 1 102 ? -8.274 -6.566 1.841 1.00 96.81 102 ASP A CA 1
ATOM 744 C C . ASP A 1 102 ? -7.320 -5.441 1.403 1.00 96.81 102 ASP A C 1
ATOM 746 O O . ASP A 1 102 ? -6.630 -5.513 0.381 1.00 96.81 102 ASP A O 1
ATOM 750 N N . LEU A 1 103 ? -7.380 -4.337 2.139 1.00 98.31 103 LEU A N 1
ATOM 751 C CA . LEU A 1 103 ? -6.690 -3.089 1.858 1.00 98.31 103 LEU A CA 1
ATOM 752 C C . LEU A 1 103 ? -6.066 -2.584 3.152 1.00 98.31 103 LEU A C 1
ATOM 754 O O . LEU A 1 103 ? -6.761 -2.384 4.147 1.00 98.31 103 LEU A O 1
ATOM 758 N N . CYS A 1 104 ? -4.770 -2.303 3.101 1.00 98.50 104 CYS A N 1
ATOM 759 C CA . CYS A 1 104 ? -4.074 -1.589 4.151 1.00 98.50 104 CYS A CA 1
ATOM 760 C C . CYS A 1 104 ? -3.660 -0.204 3.678 1.00 98.50 104 CYS A C 1
ATOM 762 O O . CYS A 1 104 ? -3.008 -0.081 2.644 1.00 98.50 104 CYS A O 1
ATOM 764 N N . VAL A 1 105 ? -3.957 0.825 4.465 1.00 98.62 105 VAL A N 1
ATOM 765 C CA . VAL A 1 105 ? -3.366 2.158 4.305 1.00 98.62 105 VAL A CA 1
ATOM 766 C C . VAL A 1 105 ? -2.683 2.520 5.611 1.00 98.62 105 VAL A C 1
ATOM 768 O O . VAL A 1 105 ? -3.341 2.619 6.638 1.00 98.62 105 VAL A O 1
ATOM 771 N N . ALA A 1 106 ? -1.371 2.706 5.596 1.00 98.44 106 ALA A N 1
ATOM 772 C CA . ALA A 1 106 ? -0.578 2.993 6.782 1.00 98.44 106 ALA A CA 1
ATOM 773 C C . ALA A 1 106 ? 0.228 4.275 6.587 1.00 98.44 106 ALA A C 1
ATOM 775 O O . ALA A 1 106 ? 0.910 4.449 5.576 1.00 98.44 106 ALA A O 1
ATOM 776 N N . ARG A 1 107 ? 0.175 5.164 7.576 1.00 98.06 107 ARG A N 1
ATOM 777 C CA . ARG A 1 107 ? 0.929 6.414 7.586 1.00 98.06 107 ARG A CA 1
ATOM 778 C C . ARG A 1 107 ? 2.117 6.332 8.529 1.00 98.06 107 ARG A C 1
ATOM 780 O O . ARG A 1 107 ? 2.024 5.805 9.637 1.00 98.06 107 ARG A O 1
ATOM 787 N N . TYR A 1 108 ? 3.212 6.918 8.071 1.00 96.50 108 TYR A N 1
ATOM 788 C CA . TYR A 1 108 ? 4.464 7.128 8.781 1.00 96.50 108 TYR A CA 1
ATOM 789 C C . TYR A 1 108 ? 4.864 8.598 8.612 1.00 96.50 108 TYR A C 1
ATOM 791 O O . TYR A 1 108 ? 4.412 9.243 7.671 1.00 96.50 108 TYR A O 1
ATOM 799 N N . ALA A 1 109 ? 5.767 9.114 9.447 1.00 95.06 109 ALA A N 1
ATOM 800 C CA . ALA A 1 109 ? 6.142 10.536 9.442 1.00 95.06 109 ALA A CA 1
ATOM 801 C C . ALA A 1 109 ? 6.433 11.128 8.048 1.00 95.06 109 ALA A C 1
ATOM 803 O O . ALA A 1 109 ? 5.961 12.211 7.704 1.00 95.06 109 ALA A O 1
ATOM 804 N N . GLU A 1 110 ? 7.159 10.395 7.201 1.00 95.69 110 GLU A N 1
ATOM 805 C CA . GLU A 1 110 ? 7.596 10.880 5.885 1.00 95.69 110 GLU A CA 1
ATOM 806 C C . GLU A 1 110 ? 7.034 10.066 4.712 1.00 95.69 110 GLU A C 1
ATOM 808 O O . GLU A 1 110 ? 7.392 10.335 3.566 1.00 95.69 110 GLU A O 1
ATOM 813 N N . SER A 1 111 ? 6.159 9.083 4.953 1.00 97.50 111 SER A N 1
ATOM 814 C CA . SER A 1 111 ? 5.590 8.275 3.869 1.00 97.50 111 SER A CA 1
ATOM 815 C C . SER A 1 111 ? 4.217 7.683 4.174 1.00 97.50 111 SER A C 1
ATOM 817 O O . SER A 1 111 ? 3.781 7.601 5.323 1.00 97.50 111 SER A O 1
ATOM 819 N N . THR A 1 112 ? 3.502 7.314 3.120 1.00 98.56 112 THR A N 1
ATOM 820 C CA . THR A 1 112 ? 2.233 6.587 3.197 1.00 98.56 112 THR A CA 1
ATOM 821 C C . THR A 1 112 ? 2.379 5.306 2.400 1.00 98.56 112 THR A C 1
ATOM 823 O O . THR A 1 112 ? 2.743 5.350 1.227 1.00 98.56 112 THR A O 1
ATOM 826 N N . LEU A 1 113 ? 2.097 4.175 3.039 1.00 98.75 113 LEU A N 1
ATOM 827 C CA . LEU A 1 113 ? 2.050 2.856 2.427 1.00 98.75 113 LEU A CA 1
ATOM 828 C C . LEU A 1 113 ? 0.593 2.491 2.137 1.00 98.75 113 LEU A C 1
ATOM 830 O O . LEU A 1 113 ? -0.253 2.564 3.025 1.00 98.75 113 LEU A O 1
ATOM 834 N N . VAL A 1 114 ? 0.318 2.030 0.924 1.00 98.62 114 VAL A N 1
ATOM 835 C CA . VAL A 1 114 ? -0.949 1.410 0.534 1.00 98.62 114 VAL A CA 1
ATOM 836 C C . VAL A 1 114 ? -0.655 -0.006 0.058 1.00 98.62 114 VAL A C 1
ATOM 838 O O . VAL A 1 114 ? 0.245 -0.200 -0.750 1.00 98.62 114 VAL A O 1
ATOM 841 N N . VAL A 1 115 ? -1.395 -0.997 0.540 1.00 98.69 115 VAL A N 1
ATOM 842 C CA . VAL A 1 115 ? -1.284 -2.401 0.128 1.00 98.69 115 VAL A CA 1
ATOM 843 C C . VAL A 1 115 ? -2.676 -2.893 -0.221 1.00 98.69 115 VAL A C 1
ATOM 845 O O . VAL A 1 115 ? -3.552 -2.864 0.635 1.00 98.69 115 VAL A O 1
ATOM 848 N N . ALA A 1 116 ? -2.878 -3.358 -1.447 1.00 98.50 116 ALA A N 1
ATOM 849 C CA . ALA A 1 116 ? -4.129 -3.959 -1.885 1.00 98.50 116 ALA A CA 1
ATOM 850 C C . ALA A 1 116 ? -3.894 -5.428 -2.241 1.00 98.50 116 ALA A C 1
ATOM 852 O O . ALA A 1 116 ? -3.097 -5.738 -3.133 1.00 98.50 116 ALA A O 1
ATOM 853 N N . HIS A 1 117 ? -4.610 -6.320 -1.562 1.00 97.88 117 HIS A N 1
ATOM 854 C CA . HIS A 1 117 ? -4.674 -7.729 -1.914 1.00 97.88 117 HIS A CA 1
ATOM 855 C C . HIS A 1 117 ? -5.819 -7.936 -2.911 1.00 97.88 117 HIS A C 1
ATOM 85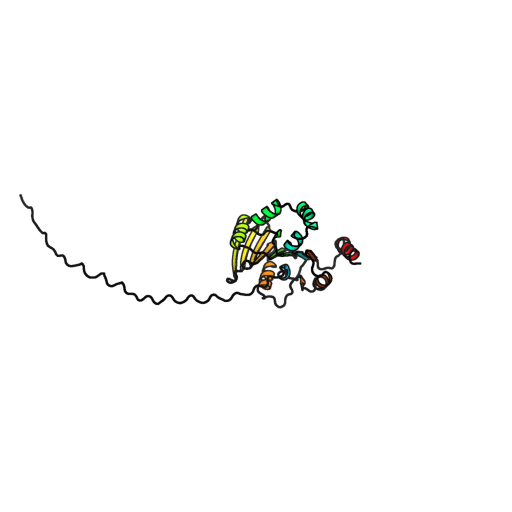7 O O . HIS A 1 117 ? -7.008 -7.878 -2.577 1.00 97.88 117 HIS A O 1
ATOM 863 N N . THR A 1 118 ? -5.456 -8.083 -4.180 1.00 97.06 118 THR A N 1
ATOM 864 C CA . THR A 1 118 ? -6.392 -8.193 -5.296 1.00 97.06 118 THR A CA 1
ATOM 865 C C . THR A 1 118 ? -5.671 -8.765 -6.514 1.00 97.06 118 THR A C 1
ATOM 867 O O . THR A 1 118 ? -4.505 -8.424 -6.731 1.00 97.06 118 THR A O 1
ATOM 870 N N . PRO A 1 119 ? -6.335 -9.589 -7.343 1.00 96.62 119 PRO A N 1
ATOM 871 C CA . PRO A 1 119 ? -5.756 -10.031 -8.600 1.00 96.62 119 PRO A CA 1
ATOM 872 C C . PRO A 1 119 ? -5.333 -8.841 -9.470 1.00 96.62 119 PRO A C 1
ATOM 874 O O . PRO A 1 119 ? -6.133 -7.947 -9.754 1.00 96.62 119 PRO A O 1
ATOM 877 N N . VAL A 1 120 ? -4.081 -8.840 -9.918 1.00 97.19 120 VAL A N 1
ATOM 878 C CA . VAL A 1 120 ? -3.501 -7.779 -10.751 1.00 97.19 120 VAL A CA 1
ATOM 879 C C . VAL A 1 120 ? -2.762 -8.348 -11.957 1.00 97.19 120 VAL A C 1
ATOM 881 O O . VAL A 1 120 ? -2.225 -9.456 -11.931 1.00 97.19 120 VAL A O 1
ATOM 884 N N . ASP A 1 121 ? -2.700 -7.553 -13.023 1.00 97.62 121 ASP A N 1
ATOM 885 C CA . ASP A 1 121 ? -1.810 -7.792 -14.157 1.00 97.62 121 ASP A CA 1
ATOM 886 C C . ASP A 1 121 ? -0.577 -6.883 -14.022 1.00 97.62 121 ASP A C 1
ATOM 888 O O . ASP A 1 121 ? -0.704 -5.667 -14.202 1.00 97.62 121 ASP A O 1
ATOM 892 N N . PRO A 1 122 ? 0.622 -7.432 -13.736 1.00 97.44 122 PRO A N 1
ATOM 893 C CA . PRO A 1 122 ? 1.834 -6.633 -13.568 1.00 97.44 122 PRO A CA 1
ATOM 894 C C . PRO A 1 122 ? 2.132 -5.705 -14.746 1.00 97.44 122 PRO A C 1
ATOM 896 O O . PRO A 1 122 ? 2.661 -4.619 -14.529 1.00 97.44 122 PRO A O 1
ATOM 899 N N . ARG A 1 123 ? 1.775 -6.101 -15.977 1.00 97.62 123 ARG A N 1
ATOM 900 C CA . ARG A 1 123 ? 2.002 -5.267 -17.166 1.00 97.62 123 ARG A CA 1
ATOM 901 C C . ARG A 1 123 ? 1.116 -4.032 -17.151 1.00 97.62 123 ARG A C 1
ATOM 903 O O . ARG A 1 123 ? 1.615 -2.934 -17.353 1.00 97.62 123 ARG A O 1
ATOM 910 N N . LYS A 1 124 ? -0.168 -4.193 -16.823 1.00 98.38 124 LYS A N 1
ATOM 911 C CA . LYS A 1 124 ? -1.102 -3.062 -16.724 1.00 98.38 124 LYS A CA 1
ATOM 912 C C . LYS A 1 124 ? -0.728 -2.106 -15.599 1.00 98.38 124 LYS A C 1
ATOM 914 O O . LYS A 1 124 ? -0.884 -0.901 -15.757 1.00 98.38 124 LYS A O 1
ATOM 919 N N . ILE A 1 125 ? -0.234 -2.625 -14.472 1.00 98.44 125 ILE A N 1
ATOM 920 C CA . ILE A 1 125 ? 0.276 -1.785 -13.378 1.00 98.44 125 ILE A CA 1
ATOM 921 C C . ILE A 1 125 ? 1.493 -0.981 -13.846 1.00 98.44 125 ILE A C 1
ATOM 923 O O . ILE A 1 125 ? 1.561 0.221 -13.602 1.00 98.44 125 ILE A O 1
ATOM 927 N N . GLU A 1 126 ? 2.428 -1.629 -14.542 1.00 98.12 126 GLU A N 1
ATOM 928 C CA . GLU A 1 126 ? 3.624 -0.980 -15.079 1.00 98.12 126 GLU A CA 1
ATOM 929 C C . GLU A 1 126 ? 3.281 0.114 -16.104 1.00 98.12 126 GLU A C 1
ATOM 931 O O . GLU A 1 126 ? 3.764 1.240 -15.990 1.00 98.12 126 GLU A O 1
ATOM 936 N N . GLU A 1 127 ? 2.390 -0.179 -17.053 1.00 98.25 127 GLU A N 1
ATOM 937 C CA . GLU A 1 127 ? 1.887 0.778 -18.047 1.00 98.25 127 GLU A CA 1
ATOM 938 C C . GLU A 1 127 ? 1.166 1.964 -17.390 1.00 98.25 127 GLU A C 1
ATOM 940 O O . GLU A 1 127 ? 1.400 3.122 -17.747 1.00 98.25 127 GLU A O 1
ATOM 945 N N . ALA A 1 128 ? 0.318 1.698 -16.393 1.00 98.12 128 ALA A N 1
ATOM 946 C CA . ALA A 1 128 ? -0.386 2.734 -15.648 1.00 98.12 128 ALA A CA 1
ATOM 947 C C . ALA A 1 128 ? 0.572 3.626 -14.846 1.00 98.12 128 ALA A C 1
ATOM 949 O O . ALA A 1 128 ? 0.394 4.844 -14.807 1.00 98.12 128 ALA A O 1
ATOM 950 N N . PHE A 1 129 ? 1.611 3.053 -14.233 1.00 98.19 129 PHE A N 1
ATOM 951 C CA . PHE A 1 129 ? 2.647 3.832 -13.560 1.00 98.19 129 PHE A CA 1
ATOM 952 C C . PHE A 1 129 ? 3.413 4.708 -14.553 1.00 98.19 129 PHE A C 1
ATOM 954 O O . PHE A 1 129 ? 3.512 5.914 -14.341 1.00 98.19 129 PHE A O 1
ATOM 961 N N . ALA A 1 130 ? 3.878 4.136 -15.666 1.00 97.56 130 ALA A N 1
ATOM 962 C CA . ALA A 1 130 ? 4.602 4.870 -16.702 1.00 97.56 130 ALA A CA 1
ATOM 963 C C . ALA A 1 130 ? 3.769 6.009 -17.317 1.00 97.56 130 ALA A C 1
ATOM 965 O O . ALA A 1 130 ? 4.316 7.050 -17.662 1.00 97.56 130 ALA A O 1
ATOM 966 N N . THR A 1 131 ? 2.448 5.834 -17.414 1.00 97.50 131 THR A N 1
ATOM 967 C CA . THR A 1 131 ? 1.525 6.860 -17.925 1.00 97.50 131 THR A CA 1
ATOM 968 C C . THR A 1 131 ? 1.340 8.024 -16.946 1.00 97.50 131 THR A C 1
ATOM 970 O O . THR A 1 131 ? 1.201 9.169 -17.371 1.00 97.50 131 THR A O 1
ATOM 973 N N . ARG A 1 132 ? 1.310 7.750 -15.633 1.00 96.62 132 ARG A N 1
ATOM 974 C CA . ARG A 1 132 ? 1.113 8.775 -14.588 1.00 96.62 132 ARG A CA 1
ATOM 975 C C . ARG A 1 132 ? 2.409 9.468 -14.167 1.00 96.62 132 ARG A C 1
ATOM 977 O O . ARG A 1 132 ? 2.365 10.606 -13.701 1.00 96.62 132 ARG A O 1
ATOM 984 N N . ALA A 1 133 ? 3.542 8.778 -14.269 1.00 97.12 133 ALA A N 1
ATOM 985 C CA . ALA A 1 133 ? 4.822 9.288 -13.811 1.00 97.12 133 ALA A CA 1
ATOM 986 C C . ALA A 1 133 ? 5.321 10.423 -14.713 1.00 97.12 133 ALA A C 1
ATOM 988 O O . ALA A 1 133 ? 5.433 10.275 -15.927 1.00 97.12 133 ALA A O 1
ATOM 989 N N . SER A 1 134 ? 5.687 11.551 -14.106 1.00 97.38 134 SER A N 1
ATOM 990 C CA . SER A 1 134 ? 6.419 12.616 -14.797 1.00 97.38 134 SER A CA 1
ATOM 991 C C . SER A 1 134 ? 7.874 12.226 -15.061 1.00 97.38 134 SER A C 1
ATOM 993 O O . SER A 1 134 ? 8.503 12.761 -15.969 1.00 97.38 134 SER A O 1
ATOM 995 N N . ASN A 1 135 ? 8.412 11.308 -14.257 1.00 97.25 135 ASN A N 1
ATOM 996 C CA . ASN A 1 135 ? 9.764 10.788 -14.386 1.00 97.25 135 ASN A CA 1
ATOM 997 C C . ASN A 1 135 ? 9.806 9.352 -13.853 1.00 97.25 135 ASN A C 1
ATOM 999 O O . ASN A 1 135 ? 9.494 9.127 -12.686 1.00 97.25 135 ASN A O 1
ATOM 1003 N N . VAL A 1 136 ? 10.198 8.386 -14.683 1.00 97.94 136 VAL A N 1
ATOM 1004 C CA . VAL A 1 136 ? 10.431 7.002 -14.248 1.00 97.94 136 VAL A CA 1
ATOM 1005 C C . VAL A 1 136 ? 11.917 6.847 -13.945 1.00 97.94 136 VAL A C 1
ATOM 1007 O O . VAL A 1 136 ? 12.741 6.790 -14.853 1.00 97.94 136 VAL A O 1
ATOM 1010 N N . GLU A 1 137 ? 12.263 6.766 -12.663 1.00 97.69 137 GLU A N 1
ATOM 1011 C CA . GLU A 1 137 ? 13.654 6.644 -12.219 1.00 97.69 137 GLU A CA 1
ATOM 1012 C C . GLU A 1 137 ? 14.197 5.220 -12.376 1.00 97.69 137 GLU A C 1
ATOM 1014 O O . GLU A 1 137 ? 15.396 5.030 -12.588 1.00 97.69 137 GLU A O 1
ATOM 1019 N N . GLY A 1 138 ? 13.349 4.199 -12.231 1.00 97.62 138 GLY A N 1
ATOM 1020 C CA . GLY A 1 138 ? 13.823 2.833 -12.378 1.00 97.62 138 GLY A CA 1
ATOM 1021 C C . GLY A 1 138 ? 12.790 1.736 -12.199 1.00 97.62 138 GLY A C 1
ATOM 1022 O O . GLY A 1 138 ? 11.641 1.944 -11.806 1.00 97.62 138 GLY A O 1
ATOM 1023 N N . ARG A 1 139 ? 13.261 0.529 -12.512 1.00 97.81 139 ARG A N 1
ATOM 1024 C CA . ARG A 1 139 ? 12.512 -0.724 -12.517 1.00 97.81 139 ARG A CA 1
ATOM 1025 C C . ARG A 1 139 ? 13.442 -1.868 -12.124 1.00 97.81 139 ARG A C 1
ATOM 1027 O O . ARG A 1 139 ? 14.584 -1.917 -12.573 1.00 97.81 139 ARG A O 1
ATOM 1034 N N . ALA A 1 140 ? 12.961 -2.807 -11.320 1.00 97.88 140 ALA A N 1
ATOM 1035 C CA . ALA A 1 140 ? 13.706 -3.992 -10.916 1.00 97.88 140 ALA A CA 1
ATOM 1036 C C . ALA A 1 140 ? 12.777 -5.193 -10.718 1.00 97.88 140 ALA A C 1
ATOM 1038 O O . ALA A 1 140 ? 11.680 -5.054 -10.187 1.00 97.88 140 ALA A O 1
ATOM 1039 N N . VAL A 1 141 ? 13.239 -6.382 -11.100 1.00 97.56 141 VAL A N 1
ATOM 1040 C CA . VAL A 1 141 ? 12.616 -7.650 -10.702 1.00 97.56 141 VAL A CA 1
ATOM 1041 C C . VAL A 1 141 ? 13.438 -8.191 -9.541 1.00 97.56 141 VAL A C 1
ATOM 1043 O O . VAL A 1 141 ? 14.537 -8.699 -9.738 1.00 97.56 141 VAL A O 1
ATOM 1046 N N . ASP A 1 142 ? 12.936 -8.016 -8.322 1.00 95.44 142 ASP A N 1
ATOM 1047 C CA . ASP A 1 142 ? 13.684 -8.339 -7.105 1.00 95.44 142 ASP A CA 1
ATOM 1048 C C . ASP A 1 142 ? 13.648 -9.851 -6.786 1.00 95.44 142 ASP A C 1
ATOM 1050 O O . ASP A 1 142 ? 14.560 -10.375 -6.148 1.00 95.44 142 ASP A O 1
ATOM 1054 N N . VAL A 1 143 ? 12.601 -10.559 -7.229 1.00 94.31 143 VAL A N 1
ATOM 1055 C CA . VAL A 1 143 ? 12.464 -12.027 -7.169 1.00 94.31 143 VAL A CA 1
ATOM 1056 C C . VAL A 1 143 ? 11.868 -12.495 -8.497 1.00 94.31 143 VAL A C 1
ATOM 1058 O O . VAL A 1 143 ? 10.919 -11.860 -8.948 1.00 94.31 143 VAL A O 1
ATOM 1061 N N . PRO A 1 144 ? 12.391 -13.552 -9.145 1.00 91.19 144 PRO A N 1
ATOM 1062 C CA . PRO A 1 144 ? 11.895 -13.988 -10.451 1.00 91.19 144 PRO A CA 1
ATOM 1063 C C . PRO A 1 144 ? 10.683 -14.932 -10.379 1.00 91.19 144 PRO A C 1
ATOM 1065 O O . PRO A 1 144 ? 9.877 -14.916 -11.305 1.00 91.19 144 PRO A O 1
ATOM 1068 N N . ASN A 1 145 ? 10.544 -15.746 -9.320 1.00 90.00 145 ASN A N 1
ATOM 1069 C CA . ASN A 1 145 ? 9.496 -16.770 -9.230 1.00 90.00 145 ASN A CA 1
ATOM 1070 C C . ASN A 1 145 ? 8.946 -16.969 -7.791 1.00 90.00 145 ASN A C 1
ATOM 1072 O O . ASN A 1 145 ? 9.645 -17.559 -6.958 1.00 90.00 145 ASN A O 1
ATOM 1076 N N . PRO A 1 146 ? 7.713 -16.520 -7.474 1.00 89.88 146 PRO A N 1
ATOM 1077 C CA . PRO A 1 146 ? 6.866 -15.651 -8.296 1.00 89.88 146 PRO A CA 1
ATOM 1078 C C . PRO A 1 146 ? 7.504 -14.257 -8.472 1.00 89.88 146 PRO A C 1
ATOM 1080 O O . PRO A 1 146 ? 8.290 -13.828 -7.620 1.00 89.88 146 PRO A O 1
ATOM 1083 N N . PRO A 1 147 ? 7.210 -13.544 -9.576 1.00 94.12 147 PRO A N 1
ATOM 1084 C CA . PRO A 1 147 ? 7.864 -12.279 -9.875 1.00 94.12 147 PRO A CA 1
ATOM 1085 C C . PRO A 1 147 ? 7.479 -11.195 -8.864 1.00 94.12 147 PRO A C 1
ATOM 1087 O O . PRO A 1 147 ? 6.305 -10.872 -8.719 1.00 94.12 147 PRO A O 1
ATOM 1090 N N . VAL A 1 148 ? 8.467 -10.590 -8.206 1.00 97.50 148 VAL A N 1
ATOM 1091 C CA . VAL A 1 148 ? 8.283 -9.378 -7.395 1.00 97.50 148 VAL A CA 1
ATOM 1092 C C . VAL A 1 148 ? 8.871 -8.205 -8.166 1.00 97.50 148 VAL A C 1
ATOM 1094 O O . VAL A 1 148 ? 10.086 -7.990 -8.169 1.00 97.50 148 VAL A O 1
ATOM 1097 N N . LEU A 1 149 ? 8.003 -7.487 -8.874 1.00 98.19 149 LEU A N 1
ATOM 1098 C CA . LEU A 1 149 ? 8.365 -6.351 -9.716 1.00 98.19 149 LEU A CA 1
ATOM 1099 C C . LEU A 1 149 ? 8.288 -5.070 -8.896 1.00 98.19 149 LEU A C 1
ATOM 1101 O O . LEU A 1 149 ? 7.288 -4.829 -8.231 1.00 98.19 149 LEU A O 1
ATOM 1105 N N . ARG A 1 150 ? 9.307 -4.223 -8.987 1.00 98.44 150 ARG A N 1
ATOM 1106 C CA . ARG A 1 150 ? 9.329 -2.905 -8.363 1.00 98.44 150 ARG A CA 1
ATOM 1107 C C . ARG A 1 150 ? 9.645 -1.832 -9.386 1.00 98.44 150 ARG A C 1
ATOM 1109 O O . ARG A 1 150 ? 10.530 -2.011 -10.217 1.00 98.44 150 ARG A O 1
ATOM 1116 N N . MET A 1 151 ? 8.967 -0.703 -9.280 1.00 98.38 151 MET A N 1
ATOM 1117 C CA . MET A 1 151 ? 9.179 0.487 -10.100 1.00 98.38 151 MET A CA 1
ATOM 1118 C C . MET A 1 151 ? 9.086 1.731 -9.225 1.00 98.38 151 MET A C 1
ATOM 1120 O O . MET A 1 151 ? 8.428 1.700 -8.184 1.00 98.38 151 MET A O 1
ATOM 1124 N N . TRP A 1 152 ? 9.796 2.791 -9.595 1.00 98.62 152 TRP A N 1
ATOM 1125 C CA . TRP A 1 152 ? 9.810 4.028 -8.822 1.00 98.62 152 TRP A CA 1
ATOM 1126 C C . TRP A 1 152 ? 10.117 5.244 -9.688 1.00 98.62 152 TRP A C 1
ATOM 1128 O O . TRP A 1 152 ? 10.726 5.133 -10.754 1.00 98.62 152 TRP A O 1
ATOM 1138 N N . GLY A 1 153 ? 9.685 6.405 -9.211 1.00 98.25 153 GLY A N 1
ATOM 1139 C CA . GLY A 1 153 ? 9.797 7.669 -9.920 1.00 98.25 153 GLY A CA 1
ATOM 1140 C C . GLY A 1 153 ? 8.955 8.763 -9.276 1.00 98.25 153 GLY A C 1
ATOM 1141 O O . GLY A 1 153 ? 8.511 8.622 -8.137 1.00 98.25 153 GLY A O 1
ATOM 1142 N N . ASP A 1 154 ? 8.712 9.831 -10.026 1.00 98.19 154 ASP A N 1
ATOM 1143 C CA . ASP A 1 154 ? 7.903 10.967 -9.595 1.00 98.19 154 ASP A CA 1
ATOM 1144 C C . ASP A 1 154 ? 6.522 10.921 -10.250 1.00 98.19 154 ASP A C 1
ATOM 1146 O O . ASP A 1 154 ? 6.407 10.843 -11.475 1.00 98.19 154 ASP A O 1
ATOM 1150 N N . VAL A 1 155 ? 5.471 11.022 -9.439 1.00 96.69 155 VAL A N 1
ATOM 1151 C CA . VAL A 1 155 ? 4.069 11.096 -9.866 1.00 96.69 155 VAL A CA 1
ATOM 1152 C C . VAL A 1 155 ? 3.466 12.358 -9.253 1.00 96.69 155 VAL A C 1
ATOM 1154 O O . VAL A 1 155 ? 3.433 12.513 -8.035 1.00 96.69 155 VAL A O 1
ATOM 1157 N N . HIS A 1 156 ? 3.024 13.298 -10.093 1.00 93.50 156 HIS A N 1
ATOM 1158 C CA . HIS A 1 156 ? 2.460 14.588 -9.657 1.00 93.50 156 HIS A CA 1
ATOM 1159 C C . HIS A 1 156 ? 3.337 15.345 -8.632 1.00 93.50 156 HIS A C 1
ATOM 1161 O O . HIS A 1 156 ? 2.834 15.913 -7.664 1.00 93.50 156 HIS A O 1
ATOM 1167 N N . GLY A 1 157 ? 4.661 15.333 -8.827 1.00 93.81 157 GLY A N 1
ATOM 1168 C CA . GLY A 1 157 ? 5.622 16.007 -7.942 1.00 93.81 157 GLY A CA 1
ATOM 1169 C C . GLY A 1 157 ? 5.881 15.298 -6.608 1.00 93.81 157 GLY A C 1
ATOM 1170 O O . GLY A 1 157 ? 6.597 15.835 -5.767 1.00 93.81 157 GLY A O 1
ATOM 1171 N N . THR A 1 158 ? 5.322 14.103 -6.407 1.00 96.12 158 THR A N 1
ATOM 1172 C CA . THR A 1 158 ? 5.583 13.257 -5.240 1.00 96.12 158 THR A CA 1
ATOM 1173 C C . THR A 1 158 ? 6.356 12.020 -5.6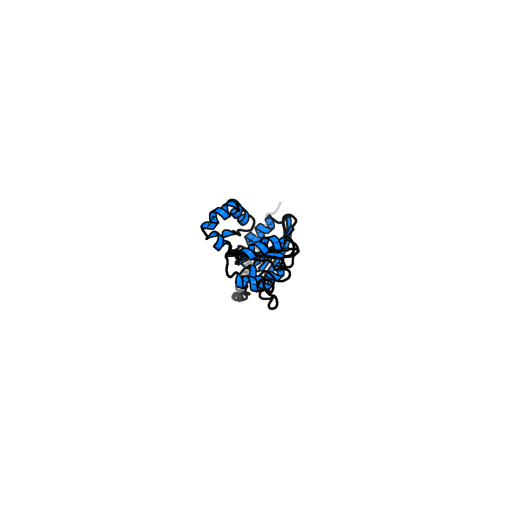62 1.00 96.12 158 THR A C 1
ATOM 1175 O O . THR A 1 158 ? 6.018 11.364 -6.647 1.00 96.12 158 THR A O 1
ATOM 1178 N N . ARG A 1 159 ? 7.378 11.670 -4.883 1.00 97.25 159 ARG A N 1
ATOM 1179 C CA . ARG A 1 159 ? 8.142 10.446 -5.097 1.00 97.25 159 ARG A CA 1
ATOM 1180 C C . ARG A 1 159 ? 7.275 9.233 -4.747 1.00 97.25 159 ARG A C 1
ATOM 1182 O O . ARG A 1 159 ? 6.770 9.137 -3.627 1.00 97.25 159 ARG A O 1
ATOM 1189 N N . GLU A 1 160 ? 7.107 8.315 -5.691 1.00 98.44 160 GLU A N 1
ATOM 1190 C CA . GLU A 1 160 ? 6.259 7.126 -5.577 1.00 98.44 160 GLU A CA 1
ATOM 1191 C C . GLU A 1 160 ? 7.054 5.875 -5.966 1.00 98.44 160 GLU A C 1
ATOM 1193 O O . GLU A 1 160 ? 7.837 5.872 -6.920 1.00 98.44 160 GLU A O 1
ATOM 1198 N N . GLN A 1 161 ? 6.858 4.789 -5.224 1.00 98.50 161 GLN A N 1
ATOM 1199 C CA . GLN A 1 161 ? 7.314 3.463 -5.623 1.00 98.50 161 GLN A CA 1
ATOM 1200 C C . GLN A 1 161 ? 6.187 2.448 -5.511 1.00 98.50 161 GLN A C 1
ATOM 1202 O O . GLN A 1 161 ? 5.391 2.496 -4.577 1.00 98.50 161 GLN A O 1
ATOM 1207 N N . ILE A 1 162 ? 6.154 1.509 -6.451 1.00 98.62 162 ILE A N 1
ATOM 1208 C CA . ILE A 1 162 ? 5.173 0.429 -6.516 1.00 98.62 162 ILE A CA 1
ATOM 1209 C C . ILE A 1 162 ? 5.911 -0.905 -6.517 1.00 98.62 162 ILE A C 1
ATOM 1211 O O . ILE A 1 162 ? 6.918 -1.064 -7.208 1.00 98.62 162 ILE A O 1
ATOM 1215 N N . VAL A 1 163 ? 5.392 -1.871 -5.762 1.00 98.69 163 VAL A N 1
ATOM 1216 C CA . VAL A 1 163 ? 5.769 -3.282 -5.817 1.00 98.69 163 VAL A CA 1
ATOM 1217 C C . VAL A 1 163 ? 4.545 -4.104 -6.197 1.00 98.69 163 VAL A C 1
ATOM 1219 O O . VAL A 1 163 ? 3.500 -3.997 -5.562 1.00 98.69 163 VAL A O 1
ATOM 1222 N N . VAL A 1 164 ? 4.688 -4.955 -7.207 1.00 98.56 164 VAL A N 1
ATOM 1223 C CA . VAL A 1 164 ? 3.705 -5.970 -7.585 1.00 98.56 164 VAL A CA 1
ATOM 1224 C C . VAL A 1 164 ? 4.212 -7.329 -7.115 1.00 98.56 164 VAL A C 1
ATOM 1226 O O . VAL A 1 164 ? 5.324 -7.736 -7.461 1.00 98.56 164 VAL A O 1
ATOM 1229 N N . PHE A 1 165 ? 3.407 -8.019 -6.312 1.00 97.88 165 PHE A N 1
ATOM 1230 C CA . PHE A 1 165 ? 3.707 -9.326 -5.736 1.00 97.88 165 PHE A CA 1
ATOM 1231 C C . PHE A 1 165 ? 3.045 -10.425 -6.566 1.00 97.88 165 PHE A C 1
ATOM 1233 O O . PHE A 1 165 ? 1.890 -10.784 -6.339 1.00 97.88 165 PHE A O 1
ATOM 1240 N N . GLY A 1 166 ? 3.767 -10.952 -7.554 1.00 95.75 166 GLY A N 1
ATOM 1241 C CA . GLY A 1 166 ? 3.231 -11.955 -8.464 1.00 95.75 166 GLY A CA 1
ATOM 1242 C C . GLY A 1 166 ? 2.036 -11.402 -9.233 1.00 95.75 166 GLY A C 1
ATOM 1243 O O . GLY A 1 166 ? 2.177 -10.460 -10.008 1.00 95.75 166 GLY A O 1
ATOM 1244 N N . ARG A 1 167 ? 0.865 -12.003 -9.024 1.00 96.69 167 ARG A N 1
ATOM 1245 C CA . ARG A 1 167 ? -0.416 -11.548 -9.587 1.00 96.69 167 ARG A CA 1
ATOM 1246 C C . ARG A 1 167 ? -1.470 -11.299 -8.512 1.00 96.69 167 ARG A C 1
ATOM 1248 O O . ARG A 1 167 ? -2.629 -11.095 -8.853 1.00 96.69 167 ARG A O 1
ATOM 1255 N N . ASP A 1 168 ? -1.071 -11.315 -7.245 1.00 96.69 168 ASP A N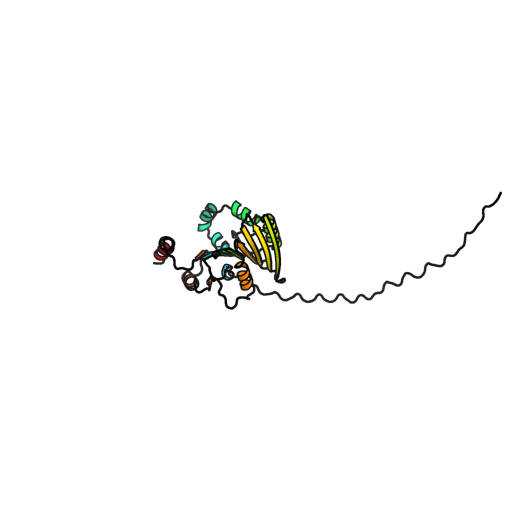 1
ATOM 1256 C CA . ASP A 1 168 ? -2.006 -11.455 -6.127 1.00 96.69 168 ASP A CA 1
ATOM 1257 C C . ASP A 1 168 ? -2.130 -10.170 -5.306 1.00 96.69 168 ASP A C 1
ATOM 1259 O O . ASP A 1 168 ? -3.171 -9.917 -4.708 1.00 96.69 168 ASP A O 1
ATOM 1263 N N . ALA A 1 169 ? -1.095 -9.325 -5.285 1.00 98.06 169 ALA A N 1
ATOM 1264 C CA . ALA A 1 169 ? -1.142 -8.059 -4.563 1.00 98.06 169 ALA A CA 1
ATOM 1265 C C . ALA A 1 169 ? -0.291 -6.967 -5.215 1.00 98.06 169 ALA A C 1
ATOM 1267 O O . ALA A 1 169 ? 0.692 -7.227 -5.917 1.00 98.06 169 ALA A O 1
ATOM 1268 N N . VAL A 1 170 ? -0.638 -5.722 -4.905 1.00 98.56 170 VAL A N 1
ATOM 1269 C CA . VAL A 1 170 ? 0.141 -4.530 -5.241 1.00 98.56 170 VAL A CA 1
ATOM 1270 C C . VAL A 1 170 ? 0.292 -3.660 -4.000 1.00 98.56 170 VAL A C 1
ATOM 1272 O O . VAL A 1 170 ? -0.634 -3.518 -3.203 1.00 98.56 170 VAL A O 1
ATOM 1275 N N . ALA A 1 171 ? 1.470 -3.078 -3.824 1.00 98.56 171 ALA A N 1
ATOM 1276 C CA . ALA A 1 171 ? 1.737 -2.119 -2.772 1.00 98.56 171 ALA A CA 1
ATOM 1277 C C . ALA A 1 171 ? 2.419 -0.877 -3.337 1.00 98.56 171 ALA A C 1
ATOM 1279 O O . ALA A 1 171 ? 3.221 -0.961 -4.263 1.00 98.56 171 ALA A O 1
ATOM 1280 N N . MET A 1 172 ? 2.102 0.271 -2.760 1.00 98.50 172 MET A N 1
ATOM 1281 C CA . MET A 1 172 ? 2.581 1.583 -3.161 1.00 98.50 172 MET A CA 1
ATOM 1282 C C . MET A 1 172 ? 3.085 2.325 -1.929 1.00 98.50 172 MET A C 1
ATOM 1284 O O . MET A 1 172 ? 2.443 2.296 -0.883 1.00 98.50 172 MET A O 1
ATOM 1288 N N . GLU A 1 173 ? 4.212 3.013 -2.050 1.00 98.62 173 GLU A N 1
ATOM 1289 C CA . GLU A 1 173 ? 4.674 3.981 -1.059 1.00 98.62 173 GLU A CA 1
ATOM 1290 C C . GLU A 1 173 ? 4.850 5.345 -1.716 1.00 98.62 173 GLU A C 1
ATOM 1292 O O . GLU A 1 173 ? 5.537 5.465 -2.731 1.00 98.62 173 GLU A O 1
ATOM 1297 N N . GLN A 1 174 ? 4.249 6.364 -1.108 1.00 98.19 174 GLN A N 1
ATOM 1298 C CA . GLN A 1 174 ? 4.396 7.767 -1.489 1.00 98.19 174 GLN A CA 1
ATOM 1299 C C . GLN A 1 174 ? 5.182 8.516 -0.412 1.00 98.19 174 GLN A C 1
ATOM 1301 O O . GLN A 1 174 ? 4.924 8.333 0.780 1.00 98.19 174 GLN A O 1
ATOM 1306 N N . GLY A 1 175 ? 6.123 9.369 -0.822 1.00 96.81 175 GLY A N 1
ATOM 1307 C CA . GLY A 1 175 ? 7.002 10.130 0.068 1.00 96.81 175 GLY A CA 1
ATOM 1308 C C . GLY A 1 175 ? 8.412 9.540 0.156 1.00 96.81 175 GLY A C 1
ATOM 1309 O O . GLY A 1 175 ? 9.000 9.130 -0.847 1.00 96.81 175 GLY A O 1
ATOM 1310 N N . ARG A 1 176 ? 8.996 9.517 1.358 1.00 95.38 176 ARG A N 1
ATOM 1311 C CA . ARG A 1 176 ? 10.352 8.997 1.570 1.00 95.38 176 ARG A CA 1
ATOM 1312 C C . ARG A 1 176 ? 10.365 7.473 1.536 1.00 95.38 176 ARG A C 1
ATOM 1314 O O . ARG A 1 176 ? 9.779 6.828 2.394 1.00 95.38 176 ARG A O 1
ATOM 1321 N N . PHE A 1 177 ? 11.118 6.905 0.598 1.00 95.75 177 PHE A N 1
ATOM 1322 C CA . PHE A 1 177 ? 11.232 5.456 0.444 1.00 95.75 177 PHE A CA 1
ATOM 1323 C C . PHE A 1 177 ? 11.836 4.765 1.667 1.00 95.75 177 PHE A C 1
ATOM 1325 O O . PHE A 1 177 ? 12.861 5.189 2.205 1.00 95.75 177 PHE A O 1
ATOM 1332 N N . GLY A 1 178 ? 11.254 3.623 2.023 1.00 94.25 178 GLY A N 1
ATOM 1333 C CA . GLY A 1 178 ? 11.826 2.700 2.998 1.00 94.25 178 GLY A CA 1
ATOM 1334 C C . GLY A 1 178 ? 10.808 1.705 3.531 1.00 94.25 178 GLY A C 1
ATOM 1335 O O . GLY A 1 178 ? 11.133 0.529 3.709 1.00 94.25 178 GLY A O 1
ATOM 1336 N N . VAL A 1 179 ? 9.563 2.141 3.718 1.00 96.94 179 VAL A N 1
ATOM 1337 C CA . VAL A 1 179 ? 8.498 1.300 4.267 1.00 96.94 179 VAL A CA 1
ATOM 1338 C C . VAL A 1 179 ? 8.164 0.166 3.303 1.00 96.94 179 VAL A C 1
ATOM 1340 O O . VAL A 1 179 ? 8.098 -0.986 3.730 1.00 96.94 179 VAL A O 1
ATOM 1343 N N . LEU A 1 180 ? 8.074 0.437 1.996 1.00 97.75 180 LEU A N 1
ATOM 1344 C CA . LEU A 1 180 ? 7.736 -0.589 1.005 1.00 97.75 180 LEU A CA 1
ATOM 1345 C C . LEU A 1 180 ? 8.781 -1.709 0.934 1.00 97.75 180 LEU A C 1
ATOM 1347 O O . LEU A 1 180 ? 8.453 -2.863 0.664 1.00 97.75 180 LEU A O 1
ATOM 1351 N N . ARG A 1 181 ? 10.050 -1.402 1.231 1.00 96.94 181 ARG A N 1
ATOM 1352 C CA . ARG A 1 181 ? 11.109 -2.418 1.329 1.00 96.94 181 ARG A CA 1
ATOM 1353 C C . ARG A 1 181 ? 10.909 -3.338 2.524 1.00 96.94 181 ARG A C 1
ATOM 1355 O O . ARG A 1 181 ? 11.126 -4.543 2.400 1.00 96.94 181 ARG A O 1
ATOM 1362 N N . ALA A 1 182 ? 10.478 -2.796 3.661 1.00 97.06 182 ALA A N 1
ATOM 1363 C CA . ALA A 1 182 ? 10.099 -3.613 4.808 1.00 97.06 182 ALA A CA 1
ATOM 1364 C C . ALA A 1 182 ? 8.876 -4.481 4.478 1.00 97.06 182 ALA A C 1
ATOM 1366 O O . ALA A 1 182 ? 8.894 -5.675 4.766 1.00 97.06 182 ALA A O 1
ATOM 1367 N N . SER A 1 183 ? 7.873 -3.928 3.788 1.00 97.75 183 SER A N 1
ATOM 1368 C CA . SER A 1 183 ? 6.701 -4.675 3.314 1.00 97.75 183 SER A CA 1
ATOM 1369 C C . SER A 1 183 ? 7.071 -5.833 2.396 1.00 97.75 183 SER A C 1
ATOM 1371 O O . SER A 1 183 ? 6.628 -6.959 2.601 1.00 97.75 183 SER A O 1
ATOM 1373 N N . GLN A 1 184 ? 7.970 -5.598 1.443 1.00 97.69 184 GLN A N 1
ATOM 1374 C CA . GLN A 1 184 ? 8.509 -6.650 0.589 1.00 97.69 184 GLN A CA 1
ATOM 1375 C C . GLN A 1 184 ? 9.245 -7.732 1.393 1.00 97.69 184 GLN A C 1
ATOM 1377 O O . GLN A 1 184 ? 9.129 -8.923 1.105 1.00 97.69 184 GLN A O 1
ATOM 1382 N N . ALA A 1 185 ? 10.004 -7.342 2.417 1.00 97.19 185 ALA A N 1
ATOM 1383 C CA . ALA A 1 185 ? 10.701 -8.284 3.280 1.00 97.19 185 ALA A CA 1
ATOM 1384 C C . ALA A 1 185 ? 9.743 -9.084 4.189 1.00 97.19 185 ALA A C 1
ATOM 1386 O O . ALA A 1 185 ? 10.029 -10.250 4.462 1.00 97.19 185 ALA A O 1
ATOM 1387 N N . PHE A 1 186 ? 8.609 -8.510 4.612 1.00 97.50 186 PHE A N 1
ATOM 1388 C CA . PHE A 1 186 ? 7.522 -9.251 5.267 1.00 97.50 186 PHE A CA 1
ATOM 1389 C C . PHE A 1 186 ? 6.880 -10.260 4.319 1.00 97.50 186 PHE A C 1
ATOM 1391 O O . PHE A 1 186 ? 6.798 -11.434 4.676 1.00 97.50 186 PHE A O 1
ATOM 1398 N N . ALA A 1 187 ? 6.539 -9.839 3.096 1.00 97.56 187 ALA A N 1
ATOM 1399 C CA . ALA A 1 187 ? 5.980 -10.724 2.077 1.00 97.56 187 ALA A CA 1
ATOM 1400 C C . ALA A 1 187 ? 6.900 -11.925 1.808 1.00 97.56 187 ALA A C 1
ATOM 1402 O O . ALA A 1 187 ? 6.437 -13.049 1.675 1.00 97.56 187 ALA A O 1
ATOM 1403 N N . LEU A 1 188 ? 8.218 -11.716 1.812 1.00 96.44 188 LEU A N 1
ATOM 1404 C CA . LEU A 1 188 ? 9.219 -12.772 1.615 1.00 96.44 188 LEU A CA 1
ATOM 1405 C C . LEU A 1 188 ? 9.593 -13.545 2.896 1.00 96.44 188 LEU A C 1
ATOM 1407 O O . LEU A 1 188 ? 10.555 -14.312 2.880 1.00 96.44 188 LEU A O 1
ATOM 1411 N N . GLY A 1 189 ? 8.930 -13.302 4.032 1.00 95.69 189 GLY A N 1
ATOM 1412 C CA . GLY A 1 189 ? 9.224 -13.979 5.303 1.00 95.69 189 GLY A CA 1
ATOM 1413 C C . GLY A 1 189 ? 10.621 -13.688 5.880 1.00 95.69 189 GLY A C 1
ATOM 1414 O O . GLY A 1 189 ? 11.125 -14.434 6.725 1.00 95.69 189 GLY A O 1
ATOM 1415 N N . LYS A 1 190 ? 11.280 -12.609 5.434 1.00 96.06 190 LYS A N 1
ATOM 1416 C CA . LYS A 1 190 ? 12.654 -12.251 5.831 1.00 96.06 190 LYS A CA 1
ATOM 1417 C C . LYS A 1 190 ? 12.715 -11.555 7.193 1.00 96.06 190 LYS A C 1
ATOM 1419 O O . LYS A 1 190 ? 13.735 -11.629 7.876 1.00 96.06 190 LYS A O 1
ATOM 1424 N N . LEU A 1 191 ? 11.631 -10.909 7.625 1.00 95.25 191 LEU A N 1
ATOM 1425 C CA . LEU A 1 191 ? 11.574 -10.138 8.872 1.00 95.25 191 LEU A CA 1
ATOM 1426 C C . LEU A 1 191 ? 11.036 -10.952 10.060 1.00 95.25 191 LEU A C 1
ATOM 1428 O O . LEU A 1 191 ? 10.017 -10.618 10.649 1.00 95.25 191 LEU A O 1
ATOM 1432 N N . LYS A 1 192 ? 11.758 -12.002 10.467 1.00 91.94 192 LYS A N 1
ATOM 1433 C CA . LYS A 1 192 ? 11.323 -12.907 11.556 1.00 91.94 192 LYS A CA 1
ATOM 1434 C C . LYS A 1 192 ? 11.293 -12.273 12.955 1.00 91.94 192 LYS A C 1
ATOM 1436 O O . LYS A 1 192 ? 10.653 -12.806 13.851 1.00 91.94 192 LYS A O 1
ATOM 1441 N N . ARG A 1 193 ? 12.037 -11.179 13.160 1.00 92.56 193 ARG A N 1
ATOM 1442 C CA . ARG A 1 193 ? 12.159 -10.476 14.455 1.00 92.56 193 ARG A CA 1
ATOM 1443 C C . ARG A 1 193 ? 11.338 -9.189 14.532 1.00 92.56 193 ARG A C 1
ATOM 1445 O O . ARG A 1 193 ? 11.244 -8.607 15.606 1.00 92.56 193 ARG A O 1
ATOM 1452 N N . ALA A 1 194 ? 10.801 -8.720 13.407 1.00 93.94 194 ALA A N 1
ATOM 1453 C CA . ALA A 1 194 ? 9.954 -7.537 13.376 1.00 93.94 194 ALA A CA 1
ATOM 1454 C C . ALA A 1 194 ? 8.487 -7.967 13.394 1.00 93.94 194 ALA A C 1
ATOM 1456 O O . ALA A 1 194 ? 8.133 -9.007 12.843 1.00 93.94 194 ALA A O 1
ATOM 1457 N N . ALA A 1 195 ? 7.637 -7.157 14.017 1.00 93.75 195 ALA A N 1
ATOM 1458 C CA . ALA A 1 195 ? 6.204 -7.395 14.028 1.00 93.75 195 ALA A CA 1
ATOM 1459 C C . ALA A 1 195 ? 5.521 -6.588 12.909 1.00 93.75 195 ALA A C 1
ATOM 1461 O O . ALA A 1 195 ? 5.816 -5.397 12.741 1.00 93.75 195 ALA A O 1
ATOM 1462 N N . PRO A 1 196 ? 4.583 -7.199 12.172 1.00 95.81 196 PRO A N 1
ATOM 1463 C CA . PRO A 1 196 ? 3.601 -6.461 11.391 1.00 95.81 196 PRO A CA 1
ATOM 1464 C C . PRO A 1 196 ? 2.757 -5.531 12.261 1.00 95.81 196 PRO A C 1
ATOM 1466 O O . PRO A 1 196 ? 2.583 -5.787 13.453 1.00 95.81 196 PRO A O 1
ATOM 1469 N N . ALA A 1 197 ? 2.174 -4.495 11.666 1.00 94.94 197 ALA A N 1
ATOM 1470 C CA . ALA A 1 197 ? 1.454 -3.434 12.363 1.00 94.94 197 ALA A CA 1
ATOM 1471 C C . ALA A 1 197 ? 0.377 -3.955 13.328 1.00 94.94 197 ALA A C 1
ATOM 1473 O O . ALA A 1 197 ? 0.411 -3.620 14.511 1.00 94.94 197 ALA A O 1
ATOM 1474 N N . LEU A 1 198 ? -0.509 -4.844 12.863 1.00 94.12 198 LEU A N 1
ATOM 1475 C CA . LEU A 1 198 ? -1.609 -5.389 13.676 1.00 94.12 198 LEU A CA 1
ATOM 1476 C C . LEU A 1 198 ? -1.144 -6.316 14.811 1.00 94.12 198 LEU A C 1
ATOM 1478 O O . LEU A 1 198 ? -1.862 -6.498 15.788 1.00 94.12 198 LEU A O 1
ATOM 1482 N N . ARG A 1 199 ? 0.058 -6.895 14.701 1.00 93.56 199 ARG A N 1
ATOM 1483 C CA . ARG A 1 199 ? 0.669 -7.750 15.738 1.00 93.56 199 ARG A CA 1
ATOM 1484 C C . ARG A 1 199 ? 1.703 -7.001 16.580 1.00 93.56 199 ARG A C 1
ATOM 1486 O O . ARG A 1 199 ? 2.299 -7.572 17.489 1.00 93.56 199 ARG A O 1
ATOM 1493 N N . GLY A 1 200 ? 1.959 -5.735 16.262 1.00 91.75 200 GLY A N 1
ATOM 1494 C CA . GLY A 1 200 ? 2.894 -4.894 16.985 1.00 91.75 200 GLY A CA 1
ATOM 1495 C C . GLY A 1 200 ? 2.340 -4.504 18.350 1.00 91.75 200 GLY A C 1
ATOM 1496 O O . GLY A 1 200 ? 1.135 -4.314 18.514 1.00 91.75 200 GLY A O 1
ATOM 1497 N N . ARG A 1 201 ? 3.236 -4.307 19.324 1.00 88.44 201 ARG A N 1
ATOM 1498 C CA . ARG A 1 201 ? 2.890 -3.945 20.713 1.00 88.44 201 ARG A CA 1
ATOM 1499 C C . ARG A 1 201 ? 1.915 -2.766 20.816 1.00 88.44 201 ARG A C 1
ATOM 1501 O O . ARG A 1 201 ? 1.116 -2.729 21.741 1.00 88.44 201 ARG A O 1
ATOM 1508 N N . ALA A 1 202 ? 1.995 -1.819 19.884 1.00 88.31 202 ALA A N 1
ATOM 1509 C CA . ALA A 1 202 ? 1.190 -0.606 19.910 1.00 88.31 202 ALA A CA 1
ATOM 1510 C C . ALA A 1 202 ? -0.297 -0.846 19.584 1.00 88.31 202 ALA A C 1
ATOM 1512 O O . ALA A 1 202 ? -1.144 -0.140 20.119 1.00 88.31 202 ALA A O 1
ATOM 1513 N N . LEU A 1 203 ? -0.617 -1.834 18.736 1.00 92.25 203 LEU A N 1
ATOM 1514 C CA . LEU A 1 203 ? -1.985 -2.071 18.255 1.00 92.25 203 LEU A CA 1
ATOM 1515 C C . LEU A 1 203 ? -2.565 -3.430 18.663 1.00 92.25 203 LEU A C 1
ATOM 1517 O O . LEU A 1 203 ? -3.785 -3.553 18.716 1.00 92.25 203 LEU A O 1
ATOM 1521 N N . ALA A 1 204 ? -1.739 -4.428 18.996 1.00 91.19 204 ALA A N 1
ATOM 1522 C CA . ALA A 1 204 ? -2.193 -5.803 19.232 1.00 91.19 204 ALA A CA 1
ATOM 1523 C C . ALA A 1 204 ? -3.366 -5.894 20.227 1.00 91.19 204 ALA A C 1
ATOM 1525 O O . ALA A 1 204 ? -4.393 -6.493 19.921 1.00 91.19 204 ALA A O 1
ATOM 1526 N N . GLY A 1 205 ? -3.262 -5.214 21.374 1.00 87.56 205 GLY A N 1
ATOM 1527 C CA . GLY A 1 205 ? -4.315 -5.244 22.392 1.00 87.56 205 GLY A CA 1
ATOM 1528 C C . GLY A 1 205 ? -5.601 -4.506 22.001 1.00 87.56 205 GLY A C 1
ATOM 1529 O O . GLY A 1 205 ? -6.645 -4.757 22.594 1.00 87.56 205 GLY A O 1
ATOM 1530 N N . VAL A 1 206 ? -5.566 -3.567 21.046 1.00 88.69 206 VAL A N 1
ATOM 1531 C CA . VAL A 1 206 ? -6.793 -2.925 20.533 1.00 88.69 206 VAL A CA 1
ATOM 1532 C C . VAL A 1 206 ? -7.428 -3.773 19.434 1.00 88.69 206 VAL A C 1
ATOM 1534 O O . VAL A 1 206 ? -8.645 -3.903 19.406 1.00 88.69 206 VAL A O 1
ATOM 1537 N N . VAL A 1 207 ? -6.611 -4.403 18.585 1.00 91.19 207 VAL A N 1
ATOM 1538 C CA . VAL A 1 207 ? -7.069 -5.319 17.532 1.00 91.19 207 VAL A CA 1
ATOM 1539 C C . VAL A 1 207 ? -7.807 -6.509 18.140 1.00 91.19 207 VAL A C 1
ATOM 1541 O O . VAL A 1 207 ? -8.895 -6.840 17.685 1.00 91.19 207 VAL A O 1
ATOM 1544 N N . GLU A 1 208 ? -7.263 -7.100 19.206 1.00 89.94 208 GLU A N 1
ATOM 1545 C CA . GLU A 1 208 ? -7.903 -8.209 19.923 1.00 89.94 208 GLU A CA 1
ATOM 1546 C C . GLU A 1 208 ? -9.274 -7.819 20.501 1.00 89.94 208 GLU A C 1
ATOM 1548 O O . GLU A 1 208 ? -10.224 -8.590 20.405 1.00 89.94 208 GLU A O 1
ATOM 1553 N N . ARG A 1 209 ? -9.404 -6.600 21.043 1.00 88.06 209 ARG A N 1
ATOM 1554 C CA . ARG A 1 209 ? -10.661 -6.100 21.627 1.00 88.06 209 ARG A CA 1
ATOM 1555 C C . ARG A 1 209 ? -11.712 -5.723 20.587 1.00 88.06 209 ARG A C 1
ATOM 1557 O O . ARG A 1 209 ? -12.890 -5.970 20.809 1.00 88.06 209 ARG A O 1
ATOM 1564 N N . LEU A 1 210 ? -11.298 -5.100 19.483 1.00 87.56 210 LEU A N 1
ATOM 1565 C CA . LEU A 1 210 ? -12.204 -4.700 18.400 1.00 87.56 210 LEU A CA 1
ATOM 1566 C C . LEU A 1 210 ? -12.687 -5.898 17.576 1.00 87.56 210 LEU A C 1
ATOM 1568 O O . LEU A 1 210 ? -13.723 -5.809 16.920 1.00 87.56 210 LEU A O 1
ATOM 1572 N N . GLY A 1 211 ? -11.939 -7.002 17.596 1.00 88.50 211 GLY A N 1
ATOM 1573 C CA . GLY A 1 211 ? -12.234 -8.176 16.797 1.00 88.50 211 GLY A CA 1
ATOM 1574 C C . GLY A 1 211 ? -12.159 -7.889 15.298 1.00 88.50 211 GLY A C 1
ATOM 1575 O O . GLY A 1 211 ? -11.439 -7.002 14.821 1.00 88.50 211 GLY A O 1
ATOM 1576 N N . GLU A 1 212 ? -12.901 -8.684 14.539 1.00 87.69 212 GLU A N 1
ATOM 1577 C CA . GLU A 1 212 ? -12.910 -8.635 13.085 1.00 87.69 212 GLU A CA 1
ATOM 1578 C C . GLU A 1 212 ? -14.040 -7.724 12.597 1.00 87.69 212 GLU A C 1
ATOM 1580 O O . GLU A 1 212 ? -15.215 -8.075 12.671 1.00 87.69 212 GLU A O 1
ATOM 1585 N N . ALA A 1 213 ? -13.671 -6.554 12.075 1.00 90.44 213 ALA A N 1
ATOM 1586 C CA . ALA A 1 213 ? -14.582 -5.611 11.436 1.00 90.44 213 ALA A CA 1
ATOM 1587 C C . ALA A 1 213 ? -14.153 -5.380 9.976 1.00 90.44 213 ALA A C 1
ATOM 1589 O O . ALA A 1 213 ? -12.954 -5.396 9.686 1.00 90.44 213 ALA A O 1
ATOM 1590 N N . PRO A 1 214 ? -15.095 -5.137 9.043 1.00 91.88 214 PRO A N 1
ATOM 1591 C CA . PRO A 1 214 ? -14.768 -4.888 7.637 1.00 91.88 214 PRO A CA 1
ATOM 1592 C C . PRO A 1 214 ? -14.022 -3.562 7.422 1.00 91.88 214 PRO A C 1
ATOM 1594 O O . PRO A 1 214 ? -13.446 -3.362 6.357 1.00 91.88 214 PRO A O 1
ATOM 1597 N N . LEU A 1 215 ? -14.016 -2.671 8.416 1.00 93.94 215 LEU A N 1
ATOM 1598 C CA . LEU A 1 215 ? -13.211 -1.457 8.455 1.00 93.94 215 LEU A CA 1
ATOM 1599 C C . LEU A 1 215 ? -12.719 -1.217 9.886 1.00 93.94 215 LEU A C 1
ATOM 1601 O O . LEU A 1 215 ? -13.520 -1.161 10.818 1.00 93.94 215 LEU A O 1
ATOM 1605 N N . ARG A 1 216 ? -11.409 -1.036 10.051 1.00 94.38 216 ARG A N 1
ATOM 1606 C CA . ARG A 1 216 ? -10.750 -0.630 11.295 1.00 94.38 216 ARG A CA 1
ATOM 1607 C C . ARG A 1 216 ? -9.851 0.567 11.009 1.00 94.38 216 ARG A C 1
ATOM 1609 O O . ARG A 1 216 ? -9.058 0.533 10.073 1.00 94.38 216 ARG A O 1
ATOM 1616 N N . VAL A 1 217 ? -9.946 1.606 11.834 1.00 94.81 217 VAL A N 1
ATOM 1617 C CA . VAL A 1 217 ? -9.027 2.752 11.811 1.00 94.81 217 VAL A CA 1
ATOM 1618 C C . VAL A 1 217 ? -8.324 2.802 13.156 1.00 94.81 217 VAL A C 1
ATOM 1620 O O . VAL A 1 217 ? -8.964 2.907 14.199 1.00 94.81 217 VAL A O 1
ATOM 1623 N N . LEU A 1 218 ? -7.006 2.658 13.129 1.00 93.75 218 LEU A N 1
ATOM 1624 C CA . LEU A 1 218 ? -6.167 2.427 14.292 1.00 93.75 218 LEU A CA 1
ATOM 1625 C C . LEU A 1 218 ? -5.069 3.484 14.344 1.00 93.75 218 LEU A C 1
ATOM 1627 O O . LEU A 1 218 ? -4.440 3.781 13.333 1.00 93.75 218 LEU A O 1
ATOM 1631 N N . ALA A 1 219 ? -4.789 4.012 15.527 1.00 91.50 219 ALA A N 1
ATOM 1632 C CA . ALA A 1 219 ? -3.666 4.911 15.750 1.00 91.50 219 ALA A CA 1
ATOM 1633 C C . ALA A 1 219 ? -3.017 4.575 17.100 1.00 91.50 219 ALA A C 1
ATOM 1635 O O . ALA A 1 219 ? -3.734 4.449 18.098 1.00 91.50 219 ALA A O 1
ATOM 1636 N N . PRO A 1 220 ? -1.690 4.369 17.155 1.00 84.25 220 PRO A N 1
ATOM 1637 C CA . PRO A 1 220 ? -0.996 4.200 18.418 1.00 84.25 220 PRO A CA 1
ATOM 1638 C C . PRO A 1 220 ? -1.025 5.510 19.214 1.00 84.25 220 PRO A C 1
ATOM 1640 O O . PRO A 1 220 ? -0.652 6.564 18.709 1.00 84.25 220 PRO A O 1
ATOM 1643 N N . GLY A 1 221 ? -1.483 5.435 20.465 1.00 73.06 221 GLY A N 1
ATOM 1644 C CA . GLY A 1 221 ? -1.430 6.559 21.399 1.00 73.06 221 GLY A CA 1
ATOM 1645 C C . GLY A 1 221 ? -0.011 6.831 21.938 1.00 73.06 221 GLY A C 1
ATOM 1646 O O . GLY A 1 221 ? 0.929 6.103 21.603 1.00 73.06 221 GLY A O 1
ATOM 1647 N N . PRO A 1 222 ? 0.150 7.824 22.831 1.00 66.75 222 PRO A N 1
ATOM 1648 C CA . PRO A 1 222 ? -0.917 8.582 23.484 1.00 66.75 222 PRO A CA 1
ATOM 1649 C C . PRO A 1 222 ? -1.571 9.613 22.556 1.00 66.75 222 PRO A C 1
ATOM 1651 O O . PRO A 1 222 ? -0.910 10.260 21.750 1.00 66.75 222 PRO A O 1
ATOM 1654 N N . PHE A 1 223 ? -2.889 9.767 22.687 1.00 67.69 223 PHE A N 1
ATOM 1655 C CA . PHE A 1 223 ? -3.599 10.901 22.105 1.00 67.69 223 PHE A CA 1
ATOM 1656 C C . PHE A 1 223 ? -3.469 12.074 23.076 1.00 67.69 223 PHE A C 1
ATOM 1658 O O . PHE A 1 223 ? -3.906 11.969 24.220 1.00 67.69 223 PHE A O 1
ATOM 1665 N N . GLU A 1 224 ? -2.873 13.177 22.636 1.00 60.94 224 GLU A N 1
ATOM 1666 C CA . GLU A 1 224 ? -2.725 14.400 23.431 1.00 60.94 224 GLU A CA 1
ATOM 1667 C C . GLU A 1 224 ? -3.494 15.566 22.781 1.00 60.94 224 GLU A C 1
ATOM 1669 O O . GLU A 1 224 ? -3.823 15.536 21.591 1.00 60.94 224 GLU A O 1
ATOM 1674 N N . GLY A 1 225 ? -3.818 16.600 23.563 1.00 64.50 225 GLY A N 1
ATOM 1675 C CA . GLY A 1 225 ? -4.460 17.822 23.060 1.00 64.50 225 GLY A CA 1
AT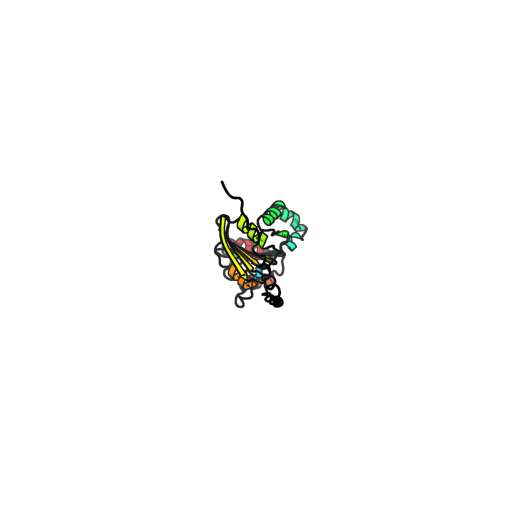OM 1676 C C . GLY A 1 225 ? -5.845 17.601 22.432 1.00 64.50 225 GLY A C 1
ATOM 1677 O O . GLY A 1 225 ? -6.706 16.933 23.001 1.00 64.50 225 GLY A O 1
ATOM 1678 N N . GLU A 1 226 ? -6.084 18.190 21.258 1.00 56.34 226 GLU A N 1
ATOM 1679 C CA . GLU A 1 226 ? -7.364 18.101 20.530 1.00 56.34 226 GLU A CA 1
ATOM 1680 C C . GLU A 1 226 ? -7.697 16.664 20.076 1.00 56.34 226 GLU A C 1
ATOM 1682 O O . GLU A 1 226 ? -8.863 16.271 20.070 1.00 56.34 226 GLU A O 1
ATOM 1687 N N . ALA A 1 227 ? -6.688 15.830 19.786 1.00 57.00 227 ALA A N 1
ATOM 1688 C CA . ALA A 1 227 ? -6.894 14.427 19.413 1.00 57.00 227 ALA A CA 1
ATOM 1689 C C . ALA A 1 227 ? -7.460 13.587 20.575 1.00 57.00 227 ALA A C 1
ATOM 1691 O O . ALA A 1 227 ? -8.261 12.677 20.349 1.00 57.00 227 ALA A O 1
ATOM 1692 N N . ALA A 1 228 ? -7.101 13.932 21.820 1.00 59.62 228 ALA A N 1
ATOM 1693 C CA . ALA A 1 228 ? -7.677 13.322 23.018 1.00 59.62 228 ALA A CA 1
ATOM 1694 C C . ALA A 1 228 ? -9.165 13.678 23.189 1.00 59.62 228 ALA A C 1
ATOM 1696 O O . ALA A 1 228 ? -9.952 12.840 23.624 1.00 59.62 228 ALA A O 1
ATOM 1697 N N . LYS A 1 229 ? -9.563 14.901 22.807 1.00 57.72 229 LYS A N 1
ATOM 1698 C CA . LYS A 1 229 ? -10.951 15.387 22.898 1.00 57.72 229 LYS A CA 1
ATOM 1699 C C . LYS A 1 229 ? -11.855 14.865 21.776 1.00 57.72 229 LYS A C 1
ATOM 1701 O O . LYS A 1 229 ? -13.055 14.740 21.986 1.00 57.72 229 LYS A O 1
ATOM 1706 N N . GLY A 1 230 ? -11.288 14.578 20.601 1.00 63.69 230 GLY A N 1
ATOM 1707 C CA . GLY A 1 230 ? -12.010 14.060 19.437 1.00 63.69 230 GLY A CA 1
ATOM 1708 C C . GLY A 1 230 ? -12.246 12.548 19.503 1.00 63.69 230 GLY A C 1
ATOM 1709 O O . GLY A 1 230 ? -13.139 12.071 20.201 1.00 63.69 230 GLY A O 1
ATOM 1710 N N . LEU A 1 231 ? -11.439 11.780 18.760 1.00 51.88 231 LEU A N 1
ATOM 1711 C CA . LEU A 1 231 ? -11.578 10.320 18.649 1.00 51.88 231 LEU A CA 1
ATOM 1712 C C . LEU A 1 231 ? -11.442 9.601 19.998 1.00 51.88 231 LEU A C 1
ATOM 1714 O O . LEU A 1 231 ? -12.176 8.649 20.236 1.00 51.88 231 LEU A O 1
ATOM 1718 N N . GLY A 1 232 ? -10.561 10.066 20.893 1.00 51.91 232 GLY A N 1
ATOM 1719 C CA . GLY A 1 232 ? -10.421 9.489 22.236 1.00 51.91 232 GLY A CA 1
ATOM 1720 C C . GLY A 1 232 ? -11.691 9.623 23.086 1.00 51.91 232 GLY A C 1
ATOM 1721 O O . GLY A 1 232 ? -12.098 8.662 23.737 1.00 51.91 232 GLY A O 1
ATOM 1722 N N . GLY A 1 233 ? -12.358 10.780 23.023 1.00 53.03 233 GLY A N 1
ATOM 1723 C CA . GLY A 1 233 ? -13.618 11.040 23.726 1.00 53.03 233 GLY A CA 1
ATOM 1724 C C . GLY A 1 233 ? -14.820 10.319 23.110 1.00 53.03 233 GLY A C 1
ATOM 1725 O O . GLY A 1 233 ? -15.626 9.740 23.834 1.00 53.03 233 GLY A O 1
ATOM 1726 N N . LEU A 1 234 ? -14.918 10.292 21.776 1.00 51.12 234 LEU A N 1
ATOM 1727 C CA . LEU A 1 234 ? -16.015 9.626 21.060 1.00 51.12 234 LEU A CA 1
ATOM 1728 C C . LEU A 1 234 ? -15.936 8.095 21.140 1.00 51.12 234 LEU A C 1
ATOM 1730 O O . LEU A 1 234 ? -16.962 7.438 21.314 1.00 51.12 234 LEU A O 1
ATOM 1734 N N . LEU A 1 235 ? -14.735 7.515 21.050 1.00 53.50 235 LEU A N 1
ATOM 1735 C CA . LEU A 1 235 ? -14.543 6.069 21.203 1.00 53.50 235 LEU A CA 1
ATOM 1736 C C . LEU A 1 235 ? -14.708 5.635 22.663 1.00 53.50 235 LEU A C 1
ATOM 1738 O O . LEU A 1 235 ? -15.346 4.622 22.919 1.00 53.50 235 LEU A O 1
ATOM 1742 N N . GLY A 1 236 ? -14.228 6.429 23.627 1.00 48.62 236 GLY A N 1
ATOM 1743 C CA . GLY A 1 236 ? -14.450 6.154 25.049 1.00 48.62 236 GLY A CA 1
ATOM 1744 C C . GLY A 1 236 ? -15.929 6.183 25.453 1.00 48.62 236 GLY A C 1
ATOM 1745 O O . GLY A 1 236 ? -16.344 5.381 26.282 1.00 48.62 236 GLY A O 1
ATOM 1746 N N . ALA A 1 237 ? -16.733 7.058 24.838 1.00 47.12 237 ALA A N 1
ATOM 1747 C CA . ALA A 1 237 ? -18.171 7.165 25.096 1.00 47.12 237 ALA A CA 1
ATOM 1748 C C . ALA A 1 237 ? -19.028 6.113 24.367 1.00 47.12 237 ALA A C 1
ATOM 1750 O O . ALA A 1 237 ? -20.175 5.908 24.746 1.00 47.12 237 ALA A O 1
ATOM 1751 N N . SER A 1 238 ? -18.503 5.464 23.322 1.00 41.91 238 SER A N 1
ATOM 1752 C CA . SER A 1 238 ? -19.226 4.440 22.544 1.00 41.91 238 SER A CA 1
ATOM 1753 C C . SER A 1 238 ? -18.890 3.001 22.947 1.00 41.91 238 SER A C 1
ATOM 1755 O O . SER A 1 238 ? -19.547 2.072 22.484 1.00 41.91 238 SER A O 1
ATOM 1757 N N . THR A 1 239 ? -17.900 2.808 23.824 1.00 42.41 239 THR A N 1
ATOM 1758 C CA . THR A 1 239 ? -17.552 1.507 24.423 1.00 42.41 239 THR A CA 1
ATOM 1759 C C . THR A 1 239 ? -17.858 1.420 25.925 1.00 42.41 239 THR A C 1
ATOM 1761 O O . THR A 1 239 ? -17.385 0.485 26.572 1.00 42.41 239 THR A O 1
ATOM 1764 N N . ALA A 1 240 ? -18.571 2.404 26.484 1.00 35.53 240 ALA A N 1
ATOM 1765 C CA . ALA A 1 240 ? -19.028 2.431 27.876 1.00 35.53 240 ALA A CA 1
ATOM 1766 C C . ALA A 1 240 ? -20.502 2.026 27.986 1.00 35.53 240 ALA A C 1
ATOM 1768 O O . ALA A 1 240 ? -21.278 2.399 27.077 1.00 35.53 240 ALA A O 1
#